Protein AF-A0A1M6SIR7-F1 (afdb_monomer_lite)

Sequence (307 aa):
MSAFSSLLLDEYRESFALVQIERDEIDPNTLDGFILYHDEEWVMLLKEEDFRLNGVVFIRKRDITSLKSGKTQAFHKQLMEQEGELHSYNPLDKIPSVGIPEFLSCLPKHKVVIFEEETENEDEDMFYIGLIEKIEDMKVHLKFFSTEAVIDEETTIVELEHITSISYDTSYTLAYEQHFQRSQRKASFPQLSQKSLAVLSWLMLSAAMASLIFRWQLGSSLTFAMVYSGFFASMMLRRKLPTPTRTHYAELAAALLVPALVVGFALCAENNRSGLWLAIPAAITFLSYLIYSDTKQLWPRKPVKAD

Radius of gyration: 30.93 Å; chains: 1; bounding box: 53×58×84 Å

Organism: NCBI:txid1123071

pLDDT: mean 79.99, std 18.92, range [36.62, 98.5]

Secondary structure (DSSP, 8-state):
--SS-HHHHHHHHHTT-EEEEEETTTEEEEEEEEEEEE-SSEEEEEEEETTEEEEEEEEEGGG--EEE--HHHHHHHHHHHHTTGGGG--TTS------HHHHHHHS-TT-EEEEEE--SSGGG-EEEEEEEEEEETTEEEEEEB-TT-PBPSS-EEEETTT-SEEEES-HHHHHHHHHHHHHHHHHHS----HHHHHHHHHHHHHHHHHHHHHHHHTT--SSTTHHHHHHHHHHHTTSS--S--HHHHHHHHHHHHHHHHHHHHHHHHHSSS-THHHHHHHHHHHHHHHHHHHHTTSSPP-PPPP-

Structure (mmCIF, N/CA/C/O backbone):
data_AF-A0A1M6SIR7-F1
#
_entry.id   AF-A0A1M6SIR7-F1
#
loop_
_atom_site.group_PDB
_atom_site.id
_atom_site.type_symbol
_atom_site.label_atom_id
_atom_site.label_alt_id
_atom_site.label_comp_id
_atom_site.label_asym_id
_atom_site.label_entity_id
_atom_site.label_seq_id
_atom_site.pdbx_PDB_ins_code
_atom_site.Cartn_x
_atom_site.Cartn_y
_atom_site.Cartn_z
_atom_site.occupancy
_atom_site.B_iso_or_equiv
_atom_site.auth_seq_id
_atom_site.auth_comp_id
_atom_site.auth_asym_id
_atom_site.auth_atom_id
_atom_site.pdbx_PDB_model_num
ATOM 1 N N . MET A 1 1 ? 2.504 -13.908 18.779 1.00 47.78 1 MET A N 1
ATOM 2 C CA . MET A 1 1 ? 1.025 -13.936 18.694 1.00 47.78 1 MET A CA 1
ATOM 3 C C . MET A 1 1 ? 0.602 -12.540 18.287 1.00 47.78 1 MET A C 1
ATOM 5 O O . MET A 1 1 ? 1.028 -11.613 18.957 1.00 47.78 1 MET A O 1
ATOM 9 N N . SER A 1 2 ? -0.133 -12.391 17.183 1.00 57.09 2 SER A N 1
ATOM 10 C CA . SER A 1 2 ? -0.676 -11.090 16.760 1.00 57.09 2 SER A CA 1
ATOM 11 C C . SER A 1 2 ? -1.541 -10.498 17.881 1.00 57.09 2 SER A C 1
ATOM 13 O O . SER A 1 2 ? -2.255 -11.240 18.560 1.00 57.09 2 SER A O 1
ATOM 15 N N . ALA A 1 3 ? -1.443 -9.186 18.101 1.00 64.88 3 ALA A N 1
ATOM 16 C CA . ALA A 1 3 ? -2.090 -8.494 19.215 1.00 64.88 3 ALA A CA 1
ATOM 17 C C . ALA A 1 3 ? -3.632 -8.408 19.103 1.00 64.88 3 ALA A C 1
ATOM 19 O O . ALA A 1 3 ? -4.291 -7.984 20.051 1.00 64.88 3 ALA A O 1
ATOM 20 N N . PHE A 1 4 ? -4.231 -8.856 17.993 1.00 82.31 4 PHE A N 1
ATOM 21 C CA . PHE A 1 4 ? -5.676 -8.782 17.732 1.00 82.31 4 PHE A CA 1
ATOM 22 C C . PHE A 1 4 ? -6.211 -10.101 17.164 1.00 82.31 4 PHE A C 1
ATOM 24 O O . PHE A 1 4 ? -5.515 -10.839 16.466 1.00 82.31 4 PHE A O 1
ATOM 31 N N . SER A 1 5 ? -7.471 -10.414 17.479 1.00 87.31 5 SER A N 1
ATOM 32 C CA . SER A 1 5 ? -8.145 -11.621 16.995 1.00 87.31 5 SER A CA 1
ATOM 33 C C . SER A 1 5 ? -8.615 -11.453 15.548 1.00 87.31 5 SER A C 1
ATOM 35 O O . SER A 1 5 ? -8.973 -10.354 15.125 1.00 87.31 5 SER A O 1
ATOM 37 N N . SER A 1 6 ? -8.683 -12.557 14.796 1.00 88.81 6 SER A N 1
ATOM 38 C CA . SER A 1 6 ? -9.288 -12.573 13.453 1.00 88.81 6 SER A CA 1
ATOM 39 C C . SER A 1 6 ? -10.720 -12.027 13.455 1.00 88.81 6 SER A C 1
ATOM 41 O O . SER A 1 6 ? -11.090 -11.293 12.550 1.00 88.81 6 SER A O 1
ATOM 43 N N . LEU A 1 7 ? -11.479 -12.298 14.524 1.00 91.50 7 LEU A N 1
ATOM 44 C CA . LEU A 1 7 ? -12.845 -11.802 14.711 1.00 91.50 7 LEU A CA 1
ATOM 45 C C . LEU A 1 7 ? -12.935 -10.269 14.706 1.00 91.50 7 LEU A C 1
ATOM 47 O O . LEU A 1 7 ? -13.887 -9.728 14.156 1.00 91.50 7 LEU A O 1
ATOM 51 N N . LEU A 1 8 ? -11.960 -9.569 15.298 1.00 94.88 8 LEU A N 1
ATOM 52 C CA . LEU A 1 8 ? -11.951 -8.103 15.310 1.00 94.88 8 LEU A CA 1
ATOM 53 C C . LEU A 1 8 ? -11.674 -7.530 13.911 1.00 94.88 8 LEU A C 1
ATOM 55 O O . LEU A 1 8 ? -12.288 -6.546 13.507 1.00 94.88 8 LEU A O 1
ATOM 59 N N . LEU A 1 9 ? -10.758 -8.155 13.164 1.00 94.69 9 LEU A N 1
ATOM 60 C CA . LEU A 1 9 ? -10.454 -7.766 11.783 1.00 94.69 9 LEU A CA 1
ATOM 61 C C . LEU A 1 9 ? -11.659 -8.003 10.863 1.00 94.69 9 LEU A C 1
ATOM 63 O O . LEU A 1 9 ? -11.963 -7.150 10.030 1.00 94.69 9 LEU A O 1
ATOM 67 N N . ASP A 1 10 ? -12.363 -9.124 11.045 1.00 93.62 10 ASP A N 1
ATOM 68 C CA . ASP A 1 10 ? -13.611 -9.419 10.337 1.00 93.62 10 ASP A CA 1
ATOM 69 C C . ASP A 1 10 ? -14.699 -8.387 10.661 1.00 93.62 10 ASP A C 1
ATOM 71 O O . ASP A 1 10 ? -15.316 -7.857 9.742 1.00 93.62 10 ASP A O 1
ATOM 75 N N . GLU A 1 11 ? -14.881 -8.017 11.934 1.00 94.88 11 GLU A N 1
ATOM 76 C CA . GLU A 1 11 ? -15.849 -6.987 12.338 1.00 94.88 11 GLU A CA 1
ATOM 77 C C . GLU A 1 11 ? -15.576 -5.638 11.651 1.00 94.88 11 GLU A C 1
ATOM 79 O O . GLU A 1 11 ? -16.484 -5.027 11.073 1.00 94.88 11 GLU A O 1
ATOM 84 N N . TYR A 1 12 ? -14.326 -5.167 11.667 1.00 95.44 12 TYR A N 1
ATOM 85 C CA . TYR A 1 12 ? -13.950 -3.914 11.008 1.00 95.44 12 TYR A CA 1
ATOM 86 C C . TYR A 1 12 ? -14.082 -3.984 9.485 1.00 95.44 12 TYR A C 1
ATOM 88 O O . TYR A 1 12 ? -14.518 -3.013 8.866 1.00 95.44 12 TYR A O 1
ATOM 96 N N . ARG A 1 13 ? -13.766 -5.129 8.877 1.00 93.50 13 ARG A N 1
ATOM 97 C CA . ARG A 1 13 ? -13.949 -5.357 7.441 1.00 93.50 13 ARG A CA 1
ATOM 98 C C . ARG A 1 13 ? -15.427 -5.340 7.049 1.00 93.50 13 ARG A C 1
ATOM 100 O O . ARG A 1 13 ? -15.806 -4.619 6.131 1.00 93.50 13 ARG A O 1
ATOM 107 N N . GLU A 1 14 ? -16.269 -6.105 7.741 1.00 92.31 14 GLU A N 1
ATOM 108 C CA . GLU A 1 14 ? -17.703 -6.236 7.441 1.00 92.31 14 GLU A CA 1
ATOM 109 C C . GLU A 1 14 ? -18.467 -4.925 7.657 1.00 92.31 14 GLU A C 1
ATOM 111 O O . GLU A 1 14 ? -19.346 -4.574 6.869 1.00 92.31 14 GLU A O 1
ATOM 116 N N . SER A 1 15 ? -18.107 -4.166 8.696 1.00 93.50 15 SER A N 1
ATOM 117 C CA . SER A 1 15 ? -18.665 -2.830 8.956 1.00 93.50 15 SER A CA 1
ATOM 118 C C . SER A 1 15 ? -18.045 -1.725 8.089 1.00 93.50 15 SER A C 1
ATOM 120 O O . SER A 1 15 ? -18.482 -0.566 8.143 1.00 93.50 15 SER A O 1
ATOM 122 N N . PHE A 1 16 ? -17.031 -2.074 7.287 1.00 94.50 16 PHE A N 1
ATOM 123 C CA . PHE A 1 16 ? -16.198 -1.154 6.522 1.00 94.50 16 PHE A CA 1
ATOM 124 C C . PHE A 1 16 ? -15.742 0.035 7.382 1.00 94.50 16 PHE A C 1
ATOM 126 O O . PHE A 1 16 ? -15.924 1.202 7.026 1.00 94.50 16 PHE A O 1
ATOM 133 N N . ALA A 1 17 ? -15.271 -0.254 8.593 1.00 96.50 17 ALA A N 1
ATOM 134 C CA . ALA A 1 17 ? -14.799 0.746 9.535 1.00 96.50 17 ALA A CA 1
ATOM 135 C C . ALA A 1 17 ? -13.434 1.285 9.093 1.00 96.50 17 ALA A C 1
ATOM 137 O O . ALA A 1 17 ? -12.568 0.523 8.665 1.00 96.50 17 ALA A O 1
ATOM 138 N N . LEU A 1 18 ? -13.239 2.599 9.233 1.00 98.00 18 LEU A N 1
ATOM 139 C CA . LEU A 1 18 ? -11.902 3.176 9.146 1.00 98.00 18 LEU A CA 1
ATOM 140 C C . LEU A 1 18 ? -11.138 2.765 10.409 1.00 98.00 18 LEU A C 1
ATOM 142 O O . LEU A 1 18 ? -11.642 2.935 11.527 1.00 98.00 18 LEU A O 1
ATOM 146 N N . VAL A 1 19 ? -9.954 2.198 10.231 1.00 98.31 19 VAL A N 1
ATOM 147 C CA . VAL A 1 19 ? -9.072 1.772 11.315 1.00 98.31 19 VAL A CA 1
ATOM 148 C C . VAL A 1 19 ? -7.782 2.571 11.271 1.00 98.31 19 VAL A C 1
ATOM 150 O O . VAL A 1 19 ? -7.304 2.903 10.192 1.00 98.31 19 VAL A O 1
ATOM 153 N N . GLN A 1 20 ? -7.225 2.829 12.448 1.00 98.38 20 GLN A N 1
ATOM 154 C CA . GLN A 1 20 ? -5.872 3.330 12.625 1.00 98.38 20 GLN A CA 1
ATOM 155 C C . GLN A 1 20 ? -4.979 2.181 13.088 1.00 98.38 20 GLN A C 1
ATOM 157 O O . GLN A 1 20 ? -5.330 1.469 14.037 1.00 98.38 20 GLN A O 1
ATOM 162 N N . ILE A 1 21 ? -3.844 2.023 12.420 1.00 97.81 21 ILE A N 1
ATOM 163 C CA . ILE A 1 21 ? -2.807 1.028 12.674 1.00 97.81 21 ILE A CA 1
ATOM 164 C C . ILE A 1 21 ? -1.546 1.750 13.143 1.00 97.81 21 ILE A C 1
ATOM 166 O O . ILE A 1 21 ? -1.132 2.732 12.531 1.00 97.81 21 ILE A O 1
ATOM 170 N N . GLU A 1 22 ? -0.943 1.256 14.220 1.00 97.56 22 GLU A N 1
ATOM 171 C CA . GLU A 1 22 ? 0.351 1.726 14.736 1.00 97.56 22 GLU A CA 1
ATOM 172 C C . GLU A 1 22 ? 1.354 0.565 14.651 1.00 97.56 22 GLU A C 1
ATOM 174 O O . GLU A 1 22 ? 0.976 -0.604 14.814 1.00 97.56 22 GLU A O 1
ATOM 179 N N . ARG A 1 23 ? 2.612 0.889 14.337 1.00 96.19 23 ARG A N 1
ATOM 180 C CA . ARG A 1 23 ? 3.727 -0.054 14.156 1.00 96.19 23 ARG A CA 1
ATOM 181 C C . ARG A 1 23 ? 4.966 0.481 14.876 1.00 96.19 23 ARG A C 1
ATOM 183 O O . ARG A 1 23 ? 6.017 0.635 14.270 1.00 96.19 23 ARG A O 1
ATOM 190 N N . ASP A 1 24 ? 4.813 0.790 16.164 1.00 93.69 24 ASP A N 1
ATOM 191 C CA . ASP A 1 24 ? 5.728 1.665 16.924 1.00 93.69 24 ASP A CA 1
ATOM 192 C C . ASP A 1 24 ? 7.208 1.242 16.919 1.00 93.69 24 ASP A C 1
ATOM 194 O O . ASP A 1 24 ? 8.074 2.061 17.217 1.00 93.69 24 ASP A O 1
ATOM 198 N N . GLU A 1 25 ? 7.501 -0.029 16.630 1.00 92.06 25 GLU A N 1
ATOM 199 C CA . GLU A 1 25 ? 8.868 -0.554 16.546 1.00 92.06 25 GLU A CA 1
ATOM 200 C C . GLU A 1 25 ? 9.561 -0.204 15.219 1.00 92.06 25 GLU A C 1
ATOM 202 O O . GLU A 1 25 ? 10.774 -0.050 15.215 1.00 92.06 25 GLU A O 1
ATOM 207 N N . ILE A 1 26 ? 8.824 -0.058 14.112 1.00 94.75 26 ILE A N 1
ATOM 208 C CA . ILE A 1 26 ? 9.399 0.103 12.761 1.00 94.75 26 ILE A CA 1
ATOM 209 C C . ILE A 1 26 ? 8.926 1.358 12.018 1.00 94.75 26 ILE A C 1
ATOM 211 O O . ILE A 1 26 ? 9.569 1.784 11.071 1.00 94.75 26 ILE A O 1
ATOM 215 N N . ASP A 1 27 ? 7.799 1.954 12.416 1.00 92.81 27 ASP A N 1
ATOM 216 C CA . ASP A 1 27 ? 7.279 3.182 11.813 1.00 92.81 27 ASP A CA 1
ATOM 217 C C . ASP A 1 27 ? 6.581 4.023 12.894 1.00 92.81 27 ASP A C 1
ATOM 219 O O . ASP A 1 27 ? 5.566 3.592 13.457 1.00 92.81 27 ASP A O 1
ATOM 223 N N . PRO A 1 28 ? 7.093 5.229 13.204 1.00 91.00 28 PRO A N 1
ATOM 224 C CA . PRO A 1 28 ? 6.488 6.101 14.206 1.00 91.00 28 PRO A CA 1
ATOM 225 C C . PRO A 1 28 ? 5.163 6.719 13.737 1.00 91.00 28 PRO A C 1
ATOM 227 O O . PRO A 1 28 ? 4.458 7.343 14.537 1.00 91.00 28 PRO A O 1
ATOM 230 N N . ASN A 1 29 ? 4.828 6.611 12.449 1.00 94.25 29 ASN A N 1
ATOM 231 C CA . ASN A 1 29 ? 3.602 7.157 11.896 1.00 94.25 29 ASN A CA 1
ATOM 232 C C . ASN A 1 29 ? 2.456 6.152 11.991 1.00 94.25 29 ASN A C 1
ATOM 234 O O . ASN A 1 29 ? 2.615 4.937 11.894 1.00 94.25 29 ASN A O 1
ATOM 238 N N . THR A 1 30 ? 1.248 6.686 12.142 1.00 96.06 30 THR A N 1
ATOM 239 C CA . THR A 1 30 ? 0.038 5.873 12.098 1.00 96.06 30 THR A CA 1
ATOM 240 C C . THR A 1 30 ? -0.456 5.731 10.669 1.00 96.06 30 THR A C 1
ATOM 242 O O . THR A 1 30 ? -0.469 6.701 9.911 1.00 96.06 30 THR A O 1
ATOM 245 N N . LEU A 1 31 ? -0.952 4.547 10.331 1.00 97.19 31 LEU A N 1
ATOM 246 C CA . LEU A 1 31 ? -1.589 4.265 9.056 1.00 97.19 31 LEU A CA 1
ATOM 247 C C . LEU A 1 31 ? -3.102 4.175 9.245 1.00 97.19 31 LEU A C 1
ATOM 249 O O . LEU A 1 31 ? -3.586 3.313 9.977 1.00 97.19 31 LEU A O 1
ATOM 253 N N . ASP A 1 32 ? -3.853 5.029 8.562 1.00 98.19 32 ASP A N 1
ATOM 254 C CA . ASP A 1 32 ? -5.311 4.958 8.532 1.00 98.19 32 ASP A CA 1
ATOM 255 C C . ASP A 1 32 ? -5.790 4.268 7.238 1.00 98.19 32 ASP A C 1
ATOM 257 O O . ASP A 1 32 ? -5.219 4.432 6.154 1.00 98.19 32 ASP A O 1
ATOM 261 N N . GLY A 1 33 ? -6.829 3.438 7.335 1.00 97.81 33 GLY A N 1
ATOM 262 C CA . GLY A 1 33 ? -7.369 2.739 6.169 1.00 97.81 33 GLY A CA 1
ATOM 263 C C . GLY A 1 33 ? -8.560 1.835 6.462 1.00 97.81 33 GLY A C 1
ATOM 264 O O . GLY A 1 33 ? -8.958 1.640 7.609 1.00 97.81 33 GLY A O 1
ATOM 265 N N . PHE A 1 34 ? -9.155 1.279 5.410 1.00 96.69 34 PHE A N 1
ATOM 266 C CA . PHE A 1 34 ? -10.262 0.325 5.515 1.00 96.69 34 PHE A CA 1
ATOM 267 C C . PHE A 1 34 ? -9.754 -1.092 5.290 1.00 96.69 34 PHE A C 1
ATOM 269 O O . PHE A 1 34 ? -9.101 -1.352 4.281 1.00 96.69 34 PHE A O 1
ATOM 276 N N . ILE A 1 35 ? -10.081 -2.024 6.186 1.00 95.69 35 ILE A N 1
ATOM 277 C CA . ILE A 1 35 ? -9.675 -3.424 6.020 1.00 95.69 35 ILE A CA 1
ATOM 278 C C . ILE A 1 35 ? -10.429 -4.035 4.845 1.00 95.69 35 ILE A C 1
ATOM 280 O O . ILE A 1 35 ? -11.657 -4.074 4.818 1.00 95.69 35 ILE A O 1
ATOM 284 N N . LEU A 1 36 ? -9.666 -4.551 3.890 1.00 93.50 36 LEU A N 1
ATOM 285 C CA . LEU A 1 36 ? -10.170 -5.162 2.671 1.00 93.50 36 LEU A CA 1
ATOM 286 C C . LEU A 1 36 ? -10.067 -6.691 2.703 1.00 93.50 36 LEU A C 1
ATOM 288 O O . LEU A 1 36 ? -10.957 -7.407 2.233 1.00 93.50 36 LEU A O 1
ATOM 292 N N . TYR A 1 37 ? -8.976 -7.191 3.276 1.00 92.88 37 TYR A N 1
ATOM 293 C CA . TYR A 1 37 ? -8.652 -8.607 3.410 1.00 92.88 37 TYR A CA 1
ATOM 294 C C . TYR A 1 37 ? -7.699 -8.799 4.594 1.00 92.88 37 TYR A C 1
ATOM 296 O O . TYR A 1 37 ? -6.966 -7.882 4.957 1.00 92.88 37 TYR A O 1
ATOM 304 N N . HIS A 1 38 ? -7.697 -9.988 5.188 1.00 93.69 38 HIS A N 1
ATOM 305 C CA . HIS A 1 38 ? -6.654 -10.415 6.116 1.00 93.69 38 HIS A CA 1
ATOM 306 C C . HIS A 1 38 ? -6.515 -11.936 6.089 1.00 93.69 38 HIS A C 1
ATOM 308 O O . HIS A 1 38 ? -7.468 -12.645 5.758 1.00 93.69 38 HIS A O 1
ATOM 314 N N . ASP A 1 39 ? -5.331 -12.416 6.452 1.00 92.62 39 ASP A N 1
ATOM 315 C CA . ASP A 1 39 ? -5.057 -13.822 6.736 1.00 92.62 39 ASP A CA 1
ATOM 316 C C . ASP A 1 39 ? -4.230 -13.975 8.021 1.00 92.62 39 ASP A C 1
ATOM 318 O O . ASP A 1 39 ? -4.288 -13.138 8.928 1.00 92.62 39 ASP A O 1
ATOM 322 N N . GLU A 1 40 ? -3.512 -15.088 8.164 1.00 91.62 40 GLU A N 1
ATOM 323 C CA . GLU A 1 40 ? -2.680 -15.352 9.333 1.00 91.62 40 GLU A CA 1
ATOM 324 C C . GLU A 1 40 ? -1.519 -14.354 9.459 1.00 91.62 40 GLU A C 1
ATOM 326 O O . GLU A 1 40 ? -1.224 -13.929 10.581 1.00 91.62 40 GLU A O 1
ATOM 331 N N . GLU A 1 41 ? -0.944 -13.911 8.338 1.00 93.06 41 GLU A N 1
ATOM 332 C CA . GLU A 1 41 ? 0.291 -13.126 8.272 1.00 93.06 41 GLU A CA 1
ATOM 333 C C . GLU A 1 41 ? 0.074 -11.658 7.896 1.00 93.06 41 GLU A C 1
ATOM 335 O O . GLU A 1 41 ? 0.806 -10.804 8.394 1.00 93.06 41 GLU A O 1
ATOM 340 N N . TRP A 1 42 ? -0.923 -11.341 7.070 1.00 95.69 42 TRP A N 1
ATOM 341 C CA . TRP A 1 42 ? -1.083 -10.023 6.451 1.00 95.69 42 TRP A CA 1
ATOM 342 C C . TRP A 1 42 ? -2.472 -9.422 6.671 1.00 95.69 42 TRP A C 1
ATOM 344 O O . TRP A 1 42 ? -3.478 -10.127 6.766 1.00 95.69 42 TRP A O 1
ATOM 354 N N . VAL A 1 43 ? -2.533 -8.090 6.707 1.00 95.81 43 VAL A N 1
ATOM 355 C CA . VAL A 1 43 ? -3.765 -7.300 6.562 1.00 95.81 43 VAL A CA 1
ATOM 356 C C . VAL A 1 43 ? -3.618 -6.420 5.333 1.00 95.81 43 VAL A C 1
ATOM 358 O O . VAL A 1 43 ? -2.612 -5.737 5.179 1.00 95.81 43 VAL A O 1
ATOM 361 N N . MET A 1 44 ? -4.626 -6.420 4.469 1.00 95.88 44 MET A N 1
ATOM 362 C CA . MET A 1 44 ? -4.720 -5.522 3.326 1.00 95.88 44 MET A CA 1
ATOM 363 C C . MET A 1 44 ? -5.663 -4.369 3.653 1.00 95.88 44 MET A C 1
ATOM 365 O O . MET A 1 44 ? -6.817 -4.595 4.031 1.00 95.88 44 MET A O 1
ATOM 369 N N . LEU A 1 45 ? -5.192 -3.145 3.449 1.00 96.31 45 LEU A N 1
ATOM 370 C CA . LEU A 1 45 ? -5.941 -1.919 3.662 1.00 96.31 45 LEU A CA 1
ATOM 371 C C . LEU A 1 45 ? -6.136 -1.169 2.352 1.00 96.31 45 LEU A C 1
ATOM 373 O O . LEU A 1 45 ? -5.221 -1.062 1.538 1.00 96.31 45 LEU A O 1
ATOM 377 N N . LEU A 1 46 ? -7.306 -0.562 2.205 1.00 96.38 46 LEU A N 1
ATOM 378 C CA . LEU A 1 46 ? -7.476 0.596 1.346 1.00 96.38 46 LEU A CA 1
ATOM 379 C C . LEU A 1 46 ? -6.964 1.803 2.126 1.00 96.38 46 LEU A C 1
ATOM 381 O O . LEU A 1 46 ? -7.599 2.199 3.107 1.00 96.38 46 LEU A O 1
ATOM 385 N N . LYS A 1 47 ? -5.804 2.332 1.737 1.00 97.12 47 LYS A N 1
ATOM 386 C CA . LYS A 1 47 ? -5.128 3.390 2.489 1.00 97.12 47 LYS A CA 1
ATOM 387 C C . LYS A 1 47 ? -5.924 4.688 2.400 1.00 97.12 47 LYS A C 1
ATOM 389 O O . LYS A 1 47 ? -6.347 5.090 1.313 1.00 97.12 47 LYS A O 1
ATOM 394 N N . GLU A 1 48 ? -6.094 5.337 3.540 1.00 96.44 48 GLU A N 1
ATOM 395 C CA . GLU A 1 48 ? -6.607 6.696 3.645 1.00 96.44 48 GLU A CA 1
ATOM 396 C C . GLU A 1 48 ? -5.439 7.660 3.873 1.00 96.44 48 GLU A C 1
ATOM 398 O O . GLU A 1 48 ? -4.513 7.369 4.628 1.00 96.44 48 GLU A O 1
ATOM 403 N N . GLU A 1 49 ? -5.457 8.785 3.167 1.00 95.44 49 GLU A N 1
ATOM 404 C CA . GLU A 1 49 ? -4.516 9.884 3.356 1.00 95.44 49 GLU A CA 1
ATOM 405 C C . GLU A 1 49 ? -5.215 11.203 3.014 1.00 95.44 49 GLU A C 1
ATOM 407 O O . GLU A 1 49 ? -5.770 11.358 1.922 1.00 95.44 49 GLU A O 1
ATOM 412 N N . ASP A 1 50 ? -5.204 12.155 3.947 1.00 94.94 50 ASP A N 1
ATOM 413 C CA . ASP A 1 50 ? -5.835 13.474 3.806 1.00 94.94 50 ASP A CA 1
ATOM 414 C C . ASP A 1 50 ? -7.309 13.426 3.341 1.00 94.94 50 ASP A C 1
ATOM 416 O O . ASP A 1 50 ? -7.752 14.206 2.489 1.00 94.94 50 ASP A O 1
ATOM 420 N N . PHE A 1 51 ? -8.094 12.511 3.915 1.00 95.38 51 PHE A N 1
ATOM 421 C CA . PHE A 1 51 ? -9.497 12.227 3.591 1.00 95.38 51 PHE A CA 1
ATOM 422 C C . PHE A 1 51 ? -9.722 11.730 2.158 1.00 95.38 51 PHE A C 1
ATOM 424 O O . PHE A 1 51 ? -10.827 11.850 1.620 1.00 95.38 51 PHE A O 1
ATOM 431 N N . ARG A 1 52 ? -8.688 11.176 1.519 1.00 94.69 52 ARG A N 1
ATOM 432 C CA . ARG A 1 52 ? -8.751 10.573 0.182 1.00 94.69 52 ARG A CA 1
ATOM 433 C C . ARG A 1 52 ? -8.257 9.135 0.229 1.00 94.69 52 ARG A C 1
ATOM 435 O O . ARG A 1 52 ? -7.420 8.767 1.046 1.00 94.69 52 ARG A O 1
ATOM 442 N N . LEU A 1 53 ? -8.769 8.316 -0.683 1.00 95.50 53 LEU A N 1
ATOM 443 C CA . LEU A 1 53 ? -8.264 6.959 -0.876 1.00 95.50 53 LEU A CA 1
ATOM 444 C C . LEU A 1 53 ? -6.968 7.015 -1.694 1.00 95.50 53 LEU A C 1
ATOM 446 O O . LEU A 1 53 ? -6.955 7.569 -2.795 1.00 95.50 53 LEU A O 1
ATOM 450 N N . ASN A 1 54 ? -5.885 6.432 -1.180 1.00 95.88 54 ASN A N 1
ATOM 451 C CA . ASN A 1 54 ? -4.560 6.487 -1.802 1.00 95.88 54 ASN A CA 1
ATOM 452 C C . ASN A 1 54 ? -3.946 5.091 -1.984 1.00 95.88 54 ASN A C 1
ATOM 454 O O . ASN A 1 54 ? -2.880 4.772 -1.458 1.00 95.88 54 ASN A O 1
ATOM 458 N N . GLY A 1 55 ? -4.620 4.265 -2.781 1.00 95.50 55 GLY A N 1
ATOM 459 C CA . GLY A 1 55 ? -4.138 2.936 -3.141 1.00 95.50 55 GLY A CA 1
ATOM 460 C C . GLY A 1 55 ? -4.347 1.888 -2.056 1.00 95.50 55 GLY A C 1
ATOM 461 O O . GLY A 1 55 ? -5.132 2.058 -1.121 1.00 95.50 55 GLY A O 1
ATOM 462 N N . VAL A 1 56 ? -3.661 0.764 -2.228 1.00 96.06 56 VAL A N 1
ATOM 463 C CA . VAL A 1 56 ? -3.769 -0.411 -1.369 1.00 96.06 56 VAL A CA 1
ATOM 464 C C . VAL A 1 56 ? -2.414 -0.706 -0.751 1.00 96.06 56 VAL A C 1
ATOM 466 O O . VAL A 1 56 ? -1.386 -0.628 -1.425 1.00 96.06 56 VAL A O 1
ATOM 469 N N . VAL A 1 57 ? -2.435 -1.086 0.521 1.00 97.38 57 VAL A N 1
ATOM 470 C CA . VAL A 1 57 ? -1.247 -1.489 1.266 1.00 97.38 57 VAL A CA 1
ATOM 471 C C . VAL A 1 57 ? -1.502 -2.798 2.001 1.00 97.38 57 VAL A C 1
ATOM 473 O O . VAL A 1 57 ? -2.534 -2.973 2.645 1.00 97.38 57 VAL A O 1
ATOM 476 N N . PHE A 1 58 ? -0.568 -3.734 1.892 1.00 97.56 58 PHE A N 1
ATOM 477 C CA . PHE A 1 58 ? -0.476 -4.895 2.760 1.00 97.56 58 PHE A CA 1
ATOM 478 C C . PHE A 1 58 ? 0.504 -4.594 3.882 1.00 97.56 58 PHE A C 1
ATOM 480 O O . PHE A 1 58 ? 1.618 -4.151 3.619 1.00 97.56 58 PHE A O 1
ATOM 487 N N . ILE A 1 59 ? 0.096 -4.882 5.111 1.00 97.56 59 ILE A N 1
ATOM 488 C CA . ILE A 1 59 ? 0.912 -4.735 6.311 1.00 97.56 59 ILE A CA 1
ATOM 489 C C . ILE A 1 59 ? 1.038 -6.091 6.983 1.00 97.56 59 ILE A C 1
ATOM 491 O O . ILE A 1 59 ? 0.042 -6.806 7.164 1.00 97.56 59 ILE A O 1
ATOM 495 N N . ARG A 1 60 ? 2.260 -6.450 7.368 1.00 96.25 60 ARG A N 1
ATOM 496 C CA . ARG A 1 60 ? 2.502 -7.690 8.090 1.00 96.25 60 ARG A CA 1
ATOM 497 C C . ARG A 1 60 ? 1.970 -7.579 9.520 1.00 96.25 60 ARG A C 1
ATOM 499 O O . ARG A 1 60 ? 2.341 -6.704 10.292 1.00 96.25 60 ARG A O 1
ATOM 506 N N . LYS A 1 61 ? 1.122 -8.527 9.917 1.00 96.12 61 LYS A N 1
ATOM 507 C CA . LYS A 1 61 ? 0.408 -8.529 11.206 1.00 96.12 61 LYS A CA 1
ATOM 508 C C . LYS A 1 61 ? 1.306 -8.582 12.425 1.00 96.12 61 LYS A C 1
ATOM 510 O O . LYS A 1 61 ? 0.891 -8.126 13.488 1.00 96.12 61 LYS A O 1
ATOM 515 N N . ARG A 1 62 ? 2.470 -9.221 12.304 1.00 95.06 62 ARG A N 1
ATOM 516 C CA . ARG A 1 62 ? 3.410 -9.347 13.423 1.00 95.06 62 ARG A CA 1
ATOM 517 C C . ARG A 1 62 ? 4.054 -8.003 13.781 1.00 95.06 62 ARG A C 1
ATOM 519 O O . ARG A 1 62 ? 4.451 -7.860 14.926 1.00 95.06 62 ARG A O 1
ATOM 526 N N . ASP A 1 63 ? 4.070 -7.063 12.835 1.00 96.06 63 ASP A N 1
ATOM 527 C CA . ASP A 1 63 ? 4.695 -5.746 12.975 1.00 96.06 63 ASP A CA 1
ATOM 528 C C . ASP A 1 63 ? 3.671 -4.672 13.420 1.00 96.06 63 ASP A C 1
ATOM 530 O O . ASP A 1 63 ? 4.014 -3.510 13.607 1.00 96.06 63 ASP A O 1
ATOM 534 N N . ILE A 1 64 ? 2.393 -5.039 13.599 1.00 96.50 64 ILE A N 1
ATOM 535 C CA . ILE A 1 64 ? 1.351 -4.130 14.094 1.00 96.50 64 ILE A CA 1
ATOM 536 C C . ILE A 1 64 ? 1.323 -4.167 15.628 1.00 96.50 64 ILE A C 1
ATOM 538 O O . ILE A 1 64 ? 1.033 -5.209 16.225 1.00 96.50 64 ILE A O 1
ATOM 542 N N . THR A 1 65 ? 1.537 -3.015 16.264 1.00 96.50 65 THR A N 1
ATOM 543 C CA . THR A 1 65 ? 1.499 -2.855 17.726 1.00 96.50 65 THR A CA 1
ATOM 544 C C . THR A 1 65 ? 0.098 -2.509 18.231 1.00 96.50 65 THR A C 1
ATOM 546 O O . THR A 1 65 ? -0.300 -2.939 19.316 1.00 96.50 65 THR A O 1
ATOM 549 N N . SER A 1 66 ? -0.692 -1.789 17.428 1.00 96.31 66 SER A N 1
ATOM 550 C CA . SER A 1 66 ? -2.009 -1.272 17.815 1.00 96.31 66 SER A CA 1
ATOM 551 C C . SER A 1 66 ? -2.960 -1.201 16.623 1.00 96.31 66 SER A C 1
ATOM 553 O O . SER A 1 66 ? -2.565 -0.881 15.504 1.00 96.31 66 SER A O 1
ATOM 555 N N . LEU A 1 67 ? -4.238 -1.492 16.873 1.00 97.06 67 LEU A N 1
ATOM 556 C CA . LEU A 1 67 ? -5.320 -1.402 15.895 1.00 97.06 67 LEU A CA 1
ATOM 557 C C . LEU A 1 67 ? -6.569 -0.848 16.585 1.00 97.06 67 LEU A C 1
ATOM 559 O O . LEU A 1 67 ? -7.099 -1.471 17.510 1.00 97.06 67 LEU A O 1
ATOM 563 N N . LYS A 1 68 ? -7.078 0.297 16.124 1.00 96.06 68 LYS A N 1
ATOM 564 C CA . LYS A 1 68 ? -8.240 0.954 16.744 1.00 96.06 68 LYS A CA 1
ATOM 565 C C . LYS A 1 68 ? -9.178 1.591 15.724 1.00 96.06 68 LYS A C 1
ATOM 567 O O . LYS A 1 68 ? -8.746 2.167 14.735 1.00 96.06 68 LYS A O 1
ATOM 572 N N . SER A 1 69 ? -10.476 1.552 16.016 1.00 97.69 69 SER A N 1
ATOM 573 C CA . SER A 1 69 ? -11.493 2.352 15.330 1.00 97.69 69 SER A CA 1
ATOM 574 C C . SER A 1 69 ? -12.290 3.133 16.373 1.00 97.69 69 SER A C 1
ATOM 576 O O . SER A 1 69 ? -13.029 2.560 17.174 1.00 97.69 69 SER A O 1
ATOM 578 N N . GLY A 1 70 ? -12.058 4.446 16.440 1.00 97.31 70 GLY A N 1
ATOM 579 C CA . GLY A 1 70 ? -12.636 5.327 17.453 1.00 97.31 70 GLY A CA 1
ATOM 580 C C . GLY A 1 70 ? -13.599 6.369 16.887 1.00 97.31 70 GLY A C 1
ATOM 581 O O . GLY A 1 70 ? -13.970 6.362 15.716 1.00 97.31 70 GLY A O 1
ATOM 582 N N . LYS A 1 71 ? -13.982 7.333 17.735 1.00 98.31 71 LYS A N 1
ATOM 583 C CA . LYS A 1 71 ? -14.840 8.462 17.329 1.00 98.31 71 LYS A CA 1
ATOM 584 C C . LYS A 1 71 ? -14.201 9.316 16.232 1.00 98.31 71 LYS A C 1
ATOM 586 O O . LYS A 1 71 ? -14.918 9.807 15.368 1.00 98.31 71 LYS A O 1
ATOM 591 N N . THR A 1 72 ? -12.879 9.481 16.272 1.00 97.50 72 THR A N 1
ATOM 592 C CA . THR A 1 72 ? -12.123 10.209 15.247 1.00 97.50 72 THR A CA 1
ATOM 593 C C . THR A 1 72 ? -12.234 9.506 13.897 1.00 97.50 72 THR A C 1
ATOM 595 O O . THR A 1 72 ? -12.679 10.123 12.937 1.00 97.50 72 THR A O 1
ATOM 598 N N . GLN A 1 73 ? -11.954 8.200 13.844 1.00 98.25 73 GLN A N 1
ATOM 599 C CA . GLN A 1 73 ? -12.056 7.402 12.619 1.00 98.25 73 GLN A CA 1
ATOM 600 C C . GLN A 1 73 ? -13.490 7.366 12.074 1.00 98.25 73 GLN A C 1
ATOM 602 O O . GLN A 1 73 ? -13.707 7.521 10.875 1.00 98.25 73 GLN A O 1
ATOM 607 N N . ALA A 1 74 ? -14.489 7.235 12.952 1.00 98.19 74 ALA A N 1
ATOM 608 C CA . ALA A 1 74 ? -15.895 7.304 12.558 1.00 98.19 74 ALA A CA 1
ATOM 609 C C . ALA A 1 74 ? -16.258 8.665 11.936 1.00 98.19 74 ALA A C 1
ATOM 611 O O . ALA A 1 74 ? -16.964 8.715 10.930 1.00 98.19 74 ALA A O 1
ATOM 612 N N . PHE A 1 75 ? -15.750 9.766 12.500 1.00 98.06 75 PHE A N 1
ATOM 613 C CA . PHE A 1 75 ? -15.944 11.106 11.945 1.00 98.06 75 PHE A CA 1
ATOM 614 C C . PHE A 1 75 ? -15.222 11.291 10.600 1.00 98.06 75 PHE A C 1
ATOM 616 O O . PHE A 1 75 ? -15.811 11.844 9.675 1.00 98.06 75 PHE A O 1
ATOM 623 N N . HIS A 1 76 ? -13.990 10.790 10.456 1.00 97.69 76 HIS A N 1
ATOM 624 C CA . HIS A 1 76 ? -13.240 10.832 9.193 1.00 97.69 76 HIS A CA 1
ATOM 625 C C . HIS A 1 76 ? -13.973 10.067 8.088 1.00 97.69 76 HIS A C 1
ATOM 627 O O . HIS A 1 76 ? -14.209 10.620 7.016 1.00 97.69 76 HIS A O 1
ATOM 633 N N . LYS A 1 77 ? -14.427 8.840 8.377 1.00 97.31 77 LYS A N 1
ATOM 634 C CA . LYS A 1 77 ? -15.257 8.056 7.454 1.00 97.31 77 LYS A CA 1
ATOM 635 C C . LYS A 1 77 ? -16.499 8.842 7.025 1.00 97.31 77 LYS A C 1
ATO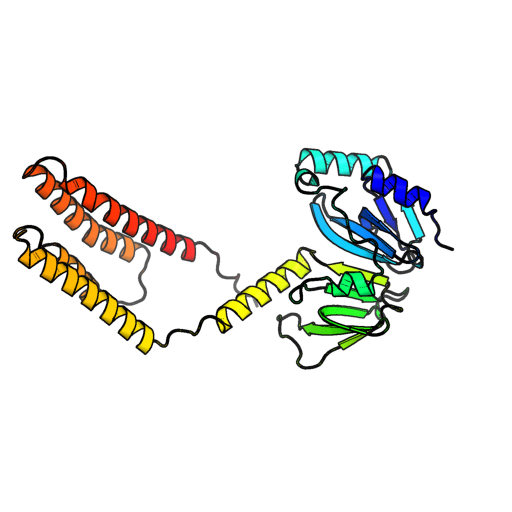M 637 O O . LYS A 1 77 ? -16.767 8.944 5.833 1.00 97.31 77 LYS A O 1
ATOM 642 N N . GLN A 1 78 ? -17.220 9.442 7.976 1.00 97.44 78 GLN A N 1
ATOM 643 C CA . GLN A 1 78 ? -18.396 10.259 7.672 1.00 97.44 78 GLN A CA 1
ATOM 644 C C . GLN A 1 78 ? -18.055 11.442 6.749 1.00 97.44 78 GLN A C 1
ATOM 646 O O . GLN A 1 78 ? -18.822 11.740 5.834 1.00 97.44 78 GLN A O 1
ATOM 651 N N . LEU A 1 79 ? -16.923 12.118 6.965 1.00 97.44 79 LEU A N 1
ATOM 652 C CA . LEU A 1 79 ? -16.483 13.217 6.103 1.00 97.44 79 LEU A CA 1
ATOM 653 C C . LEU A 1 79 ? -16.199 12.727 4.673 1.00 97.44 79 LEU A C 1
ATOM 655 O O . LEU A 1 79 ? -16.671 13.331 3.714 1.00 97.44 79 LEU A O 1
ATOM 659 N N . MET A 1 80 ? -15.508 11.594 4.524 1.00 96.88 80 MET A N 1
ATOM 660 C CA . MET A 1 80 ? -15.236 10.982 3.217 1.00 96.88 80 MET A CA 1
ATOM 661 C C . MET A 1 80 ? -16.516 10.548 2.486 1.00 96.88 80 MET A C 1
ATOM 663 O O . MET A 1 80 ? -16.621 10.710 1.270 1.00 96.88 80 MET A O 1
ATOM 667 N N . GLU A 1 81 ? -17.507 10.017 3.210 1.00 95.44 81 GLU A N 1
ATOM 668 C CA . GLU A 1 81 ? -18.830 9.696 2.656 1.00 95.44 81 GLU A CA 1
ATOM 669 C C . GLU A 1 81 ? -19.539 10.955 2.139 1.00 95.44 81 GLU A C 1
ATOM 671 O O . GLU A 1 81 ? -20.099 10.943 1.044 1.00 95.44 81 GLU A O 1
ATOM 676 N N . GLN A 1 82 ? -19.481 12.060 2.889 1.00 96.19 82 GLN A N 1
ATOM 677 C CA . GLN A 1 82 ? -20.087 13.338 2.496 1.00 96.19 82 GLN A CA 1
ATOM 678 C C . GLN A 1 82 ? -19.428 13.951 1.254 1.00 96.19 82 GLN A C 1
ATOM 680 O O . GLN A 1 82 ? -20.128 14.501 0.403 1.00 96.19 82 GLN A O 1
ATOM 685 N N . GLU A 1 83 ? -18.110 13.812 1.122 1.00 95.06 83 GLU A N 1
ATOM 686 C CA . GLU A 1 83 ? -17.349 14.235 -0.062 1.00 95.06 83 GLU A CA 1
ATOM 687 C C . GLU A 1 83 ? -17.495 13.263 -1.249 1.00 95.06 83 GLU A C 1
ATOM 689 O O . GLU A 1 83 ? -17.043 13.547 -2.359 1.00 95.06 83 GLU A O 1
ATOM 694 N N . GLY A 1 84 ? -18.161 12.123 -1.040 1.00 94.81 84 GLY A N 1
ATOM 695 C CA . GLY A 1 84 ? -18.434 11.121 -2.063 1.00 94.81 84 GLY A CA 1
ATOM 696 C C . GLY A 1 84 ? -17.240 10.245 -2.445 1.00 94.81 84 GLY A C 1
ATOM 697 O O . GLY A 1 84 ? -17.331 9.517 -3.433 1.00 94.81 84 GLY A O 1
ATOM 698 N N . GLU A 1 85 ? -16.156 10.267 -1.667 1.00 93.69 85 GLU A N 1
ATOM 699 C CA . GLU A 1 85 ? -14.952 9.457 -1.910 1.00 93.69 85 GLU A CA 1
ATOM 700 C C . GLU A 1 85 ? -15.262 7.957 -1.879 1.00 93.69 85 GLU A C 1
ATOM 702 O O . GLU A 1 85 ? -14.834 7.195 -2.749 1.00 93.69 85 GLU A O 1
ATOM 707 N N . LEU A 1 86 ? -16.097 7.535 -0.926 1.00 91.69 86 LEU A N 1
ATOM 708 C CA . LEU A 1 86 ? -16.431 6.121 -0.744 1.00 91.69 86 LEU A CA 1
ATOM 709 C C . LEU A 1 86 ? -17.491 5.608 -1.732 1.00 91.69 86 LEU A C 1
ATOM 711 O O . LEU A 1 86 ? -17.695 4.403 -1.827 1.00 91.69 86 LEU A O 1
ATOM 715 N N . HIS A 1 87 ? -18.152 6.476 -2.509 1.00 87.81 87 HIS A N 1
ATOM 716 C CA . HIS A 1 87 ? -19.207 6.052 -3.445 1.00 87.81 87 HIS A CA 1
ATOM 717 C C . HIS A 1 87 ? -18.692 5.175 -4.591 1.00 87.81 87 HIS A C 1
ATOM 719 O O . HIS A 1 87 ? -19.463 4.436 -5.202 1.00 87.81 87 HIS A O 1
ATOM 725 N N . SER A 1 88 ? -17.407 5.303 -4.918 1.00 78.56 88 SER A N 1
ATOM 726 C CA . SER A 1 88 ? -16.771 4.564 -6.010 1.00 78.56 88 SER A CA 1
ATOM 727 C C . SER A 1 88 ? -16.271 3.179 -5.597 1.00 78.56 88 SER A C 1
ATOM 729 O O . SER A 1 88 ? -15.928 2.380 -6.467 1.00 78.56 88 SER A O 1
ATOM 731 N N . TYR A 1 89 ? -16.252 2.887 -4.295 1.00 79.69 89 TYR A N 1
ATOM 732 C CA . TYR A 1 89 ? -15.686 1.664 -3.755 1.00 79.69 89 TYR A CA 1
ATOM 733 C C . TYR A 1 89 ? -16.782 0.750 -3.215 1.00 79.69 89 TYR A C 1
ATOM 735 O O . TYR A 1 89 ? -17.580 1.150 -2.367 1.00 79.69 89 TYR A O 1
ATOM 743 N N . ASN A 1 90 ? -16.814 -0.496 -3.683 1.00 76.12 90 ASN A N 1
ATOM 744 C CA . ASN A 1 90 ? -17.681 -1.510 -3.107 1.00 76.12 90 ASN A CA 1
ATOM 745 C C . ASN A 1 90 ? -16.859 -2.397 -2.156 1.00 76.12 90 ASN A C 1
ATOM 747 O O . ASN A 1 90 ? -16.065 -3.211 -2.625 1.00 76.12 90 ASN A O 1
ATOM 751 N N . PRO A 1 91 ? -17.066 -2.305 -0.832 1.00 66.00 91 PRO A N 1
ATOM 752 C CA . PRO A 1 91 ? -16.309 -3.086 0.148 1.00 66.00 91 PRO A CA 1
ATOM 753 C C . PRO A 1 91 ? -16.528 -4.599 0.051 1.00 66.00 91 PRO A C 1
ATO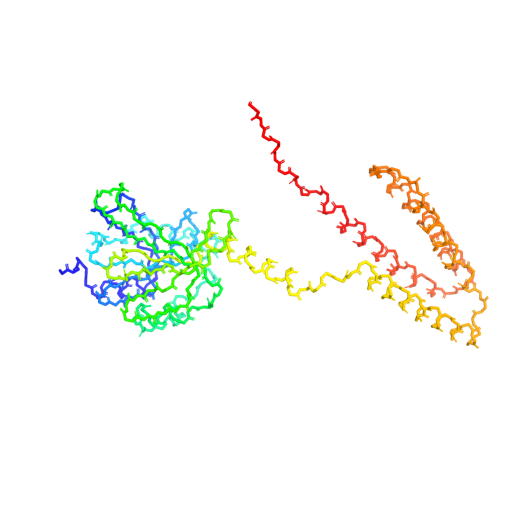M 755 O O . PRO A 1 91 ? -15.765 -5.377 0.619 1.00 66.00 91 PRO A O 1
ATOM 758 N N . LEU A 1 92 ? -17.561 -5.025 -0.680 1.00 62.25 92 LEU A N 1
ATOM 759 C CA . LEU A 1 92 ? -17.869 -6.430 -0.936 1.00 62.25 92 LEU A CA 1
ATOM 760 C C . LEU A 1 92 ? -17.305 -6.939 -2.266 1.00 62.25 92 LEU A C 1
ATOM 762 O O . LEU A 1 92 ? -17.547 -8.102 -2.614 1.00 62.25 92 LEU A O 1
ATOM 766 N N . ASP A 1 93 ? -16.580 -6.106 -3.021 1.00 73.00 93 ASP A N 1
ATOM 767 C CA . ASP A 1 93 ? -15.843 -6.594 -4.179 1.00 73.00 93 ASP A CA 1
ATOM 768 C C . ASP A 1 93 ? -14.851 -7.651 -3.693 1.00 73.00 93 ASP A C 1
ATOM 770 O O . ASP A 1 93 ? -14.007 -7.426 -2.824 1.00 73.00 93 ASP A O 1
ATOM 774 N N . LYS A 1 94 ? -15.040 -8.875 -4.192 1.00 63.72 94 LYS A N 1
ATOM 775 C CA . LYS A 1 94 ? -14.346 -10.047 -3.670 1.00 63.72 94 LYS A CA 1
ATOM 776 C C . LYS A 1 94 ? -12.870 -9.960 -4.019 1.00 63.72 94 LYS A C 1
ATOM 778 O O . LYS A 1 94 ? -12.472 -10.294 -5.133 1.00 63.72 94 LYS A O 1
ATOM 783 N N . ILE A 1 95 ? -12.066 -9.581 -3.038 1.00 77.19 95 ILE A N 1
ATOM 784 C CA . ILE A 1 95 ? -10.625 -9.789 -3.091 1.00 77.19 95 ILE A CA 1
ATOM 785 C C . ILE A 1 95 ? -10.374 -11.294 -3.005 1.00 77.19 95 ILE A C 1
ATOM 787 O O . ILE A 1 95 ? -10.975 -11.960 -2.151 1.00 77.19 95 ILE A O 1
ATOM 791 N N . PRO A 1 96 ? -9.549 -11.855 -3.905 1.00 74.06 96 PRO A N 1
ATOM 792 C CA . PRO A 1 96 ? -9.205 -13.264 -3.856 1.00 74.06 96 PRO A CA 1
ATOM 793 C C . PRO A 1 96 ? -8.643 -13.620 -2.478 1.00 74.06 96 PRO A C 1
ATOM 795 O O . PRO A 1 96 ? -7.725 -12.968 -1.993 1.00 74.06 96 PRO A O 1
ATOM 798 N N . SER A 1 97 ? -9.200 -14.658 -1.852 1.00 78.50 97 SER A N 1
ATOM 799 C CA . SER A 1 97 ? -8.686 -15.201 -0.592 1.00 78.50 97 SER A CA 1
ATOM 800 C C . SER A 1 97 ? -7.493 -16.110 -0.883 1.00 78.50 97 SER A C 1
ATOM 802 O O . SER A 1 97 ? -7.597 -17.330 -0.764 1.00 78.50 97 SER A O 1
ATOM 804 N N . VAL A 1 98 ? -6.403 -15.512 -1.353 1.00 86.19 98 VAL A N 1
ATOM 805 C CA . VAL A 1 98 ? -5.163 -16.189 -1.743 1.00 86.19 98 VAL A CA 1
ATOM 806 C C . VAL A 1 98 ? -3.993 -15.582 -0.974 1.00 86.19 98 VAL A C 1
ATOM 808 O O . VAL A 1 98 ? -4.050 -14.420 -0.577 1.00 86.19 98 VAL A O 1
ATOM 811 N N . GLY A 1 99 ? -2.925 -16.355 -0.775 1.00 89.31 99 GLY A N 1
ATOM 812 C CA . GLY A 1 99 ? -1.720 -15.847 -0.117 1.00 89.31 99 GLY A CA 1
ATOM 813 C C . GLY A 1 99 ? -1.027 -14.756 -0.940 1.00 89.31 99 GLY A C 1
ATOM 814 O O . GLY A 1 99 ? -1.194 -14.685 -2.160 1.00 89.31 99 GLY A O 1
ATOM 815 N N . ILE A 1 100 ? -0.195 -13.938 -0.289 1.00 92.94 100 ILE A N 1
ATOM 816 C CA . ILE A 1 100 ? 0.515 -12.811 -0.924 1.00 92.94 100 ILE A CA 1
ATOM 817 C C . ILE A 1 100 ? 1.238 -13.183 -2.230 1.00 92.94 100 ILE A C 1
ATOM 819 O O . ILE A 1 100 ? 1.044 -12.470 -3.216 1.00 92.94 100 ILE A O 1
ATOM 823 N N . PRO A 1 101 ? 2.013 -14.283 -2.329 1.00 93.94 101 PRO A N 1
ATOM 824 C CA . PRO A 1 101 ? 2.680 -14.631 -3.586 1.00 93.94 101 PRO A CA 1
ATOM 825 C C . PRO A 1 101 ? 1.696 -14.847 -4.742 1.00 93.94 101 PRO A C 1
ATOM 827 O O . PRO A 1 101 ? 1.918 -14.379 -5.858 1.00 93.94 101 PRO A O 1
ATOM 830 N N . GLU A 1 102 ? 0.581 -15.528 -4.473 1.00 93.19 102 GLU A N 1
ATOM 831 C CA . GLU A 1 102 ? -0.456 -15.788 -5.470 1.00 93.19 102 GLU A CA 1
ATOM 832 C C . GLU A 1 102 ? -1.198 -14.496 -5.833 1.00 93.19 102 GLU A C 1
ATOM 834 O O . GLU A 1 102 ? -1.402 -14.222 -7.019 1.00 93.19 102 GLU A O 1
ATOM 839 N N . PHE A 1 103 ? -1.504 -13.652 -4.843 1.00 93.69 103 PHE A N 1
ATOM 840 C CA . PHE A 1 103 ? -2.108 -12.339 -5.060 1.00 93.69 103 PHE A CA 1
ATOM 841 C C . PHE A 1 103 ? -1.247 -11.479 -5.992 1.00 93.69 103 PHE A C 1
ATOM 843 O O . PHE A 1 103 ? -1.716 -11.003 -7.027 1.00 93.69 103 PHE A O 1
ATOM 850 N N . LEU A 1 104 ? 0.037 -11.331 -5.665 1.00 95.06 104 LEU A N 1
ATOM 851 C CA . LEU A 1 104 ? 0.988 -10.548 -6.448 1.00 95.06 104 LEU A CA 1
ATOM 852 C C . LEU A 1 104 ? 1.158 -11.109 -7.868 1.00 95.06 104 LEU A C 1
ATOM 854 O O . LEU A 1 104 ? 1.336 -10.345 -8.816 1.00 95.06 104 LEU A O 1
ATOM 858 N N . SER A 1 105 ? 1.046 -12.430 -8.047 1.00 94.50 105 SER A N 1
ATOM 859 C CA . SER A 1 105 ? 1.113 -13.063 -9.371 1.00 94.50 105 SER A CA 1
ATOM 860 C C . SER A 1 105 ? -0.088 -12.726 -10.265 1.00 94.50 105 SER A C 1
ATOM 862 O O . SER A 1 105 ? 0.030 -12.757 -11.493 1.00 94.50 105 SER A O 1
ATOM 864 N N . CYS A 1 106 ? -1.225 -12.365 -9.657 1.00 93.38 106 CYS A N 1
ATOM 865 C CA . CYS A 1 106 ? -2.440 -11.950 -10.353 1.00 93.38 106 CYS A CA 1
ATOM 866 C C . CYS A 1 106 ? -2.411 -10.476 -10.781 1.00 93.38 106 CYS A C 1
ATOM 868 O O . CYS A 1 106 ? -3.246 -10.064 -11.593 1.00 93.38 106 CYS A O 1
ATOM 870 N N . LEU A 1 107 ? -1.474 -9.672 -10.262 1.00 94.12 107 LEU A N 1
ATOM 871 C CA . LEU A 1 107 ? -1.362 -8.271 -10.647 1.00 94.12 107 LEU A CA 1
ATOM 872 C C . LEU A 1 107 ? -0.981 -8.140 -12.134 1.00 94.12 107 LEU A C 1
ATOM 874 O O . LEU A 1 107 ? -0.133 -8.884 -12.643 1.00 94.12 107 LEU A O 1
ATOM 878 N N . PRO A 1 108 ? -1.572 -7.178 -12.869 1.00 94.44 108 PRO A N 1
ATOM 879 C CA . PRO A 1 108 ? -1.165 -6.902 -14.240 1.00 94.44 108 PRO A CA 1
ATOM 880 C C . PRO A 1 108 ? 0.337 -6.609 -14.340 1.00 94.44 108 PRO A C 1
ATOM 882 O O . PRO A 1 108 ? 0.878 -5.846 -13.552 1.00 94.44 108 PRO A O 1
ATOM 885 N N . LYS A 1 109 ? 1.008 -7.115 -15.383 1.00 93.38 109 LYS A N 1
ATOM 886 C CA . LYS A 1 109 ? 2.470 -6.958 -15.582 1.00 93.38 109 LYS A CA 1
ATOM 887 C C . LYS A 1 109 ? 2.985 -5.515 -15.667 1.00 93.38 109 LYS A C 1
ATOM 889 O O . LYS A 1 109 ? 4.186 -5.293 -15.617 1.00 93.38 109 LYS A O 1
ATOM 894 N N . HIS A 1 110 ? 2.094 -4.546 -15.857 1.00 93.75 110 HIS A N 1
ATOM 895 C CA . HIS A 1 110 ? 2.438 -3.126 -15.884 1.00 93.75 110 HIS A CA 1
ATOM 896 C C . HIS A 1 110 ? 2.254 -2.437 -14.527 1.00 93.75 110 HIS A C 1
ATOM 898 O O . HIS A 1 110 ? 2.465 -1.228 -14.464 1.00 93.75 110 HIS A O 1
ATOM 904 N N . LYS A 1 111 ? 1.810 -3.164 -13.492 1.00 97.00 111 LYS A N 1
ATOM 905 C CA . LYS A 1 111 ? 1.641 -2.621 -12.149 1.00 97.00 111 LYS A CA 1
ATOM 906 C C . LYS A 1 111 ? 2.984 -2.340 -11.511 1.00 97.00 111 LYS A C 1
ATOM 908 O O . LYS A 1 111 ? 3.873 -3.191 -11.531 1.00 97.00 111 LYS A O 1
ATOM 913 N N . VAL A 1 112 ? 3.094 -1.137 -10.963 1.00 98.25 112 VAL A N 1
ATOM 914 C CA . VAL A 1 112 ? 4.231 -0.720 -10.155 1.00 98.25 112 VAL A CA 1
ATOM 915 C C . VAL A 1 112 ? 3.892 -1.027 -8.707 1.00 98.25 112 VAL A C 1
ATOM 917 O O . VAL A 1 112 ? 2.848 -0.613 -8.207 1.00 98.25 112 VAL A O 1
ATOM 920 N N . VAL A 1 113 ? 4.783 -1.755 -8.047 1.00 98.31 113 VAL A N 1
ATOM 921 C CA . VAL A 1 113 ? 4.633 -2.164 -6.651 1.00 98.31 113 VAL A CA 1
ATOM 922 C C . VAL A 1 113 ? 5.825 -1.645 -5.863 1.00 98.31 113 VAL A C 1
ATOM 924 O O . VAL A 1 113 ? 6.943 -1.591 -6.385 1.00 98.31 113 VAL A O 1
ATOM 927 N N . ILE A 1 114 ? 5.560 -1.246 -4.626 1.00 98.50 114 ILE A N 1
ATOM 928 C CA . ILE A 1 114 ? 6.549 -0.871 -3.624 1.00 98.50 114 ILE A CA 1
ATOM 929 C C . ILE A 1 114 ? 6.604 -1.989 -2.586 1.00 98.50 114 ILE A C 1
ATOM 931 O O . ILE A 1 114 ? 5.556 -2.424 -2.112 1.00 98.50 114 ILE A O 1
ATOM 935 N N . PHE A 1 115 ? 7.807 -2.430 -2.245 1.00 98.50 115 PHE A N 1
ATOM 936 C CA . PHE A 1 115 ? 8.089 -3.306 -1.116 1.00 98.50 115 PHE A CA 1
ATOM 937 C C . PHE A 1 115 ? 8.985 -2.544 -0.146 1.00 98.50 115 PHE A C 1
ATOM 939 O O . PHE A 1 115 ? 9.996 -1.976 -0.564 1.00 98.50 115 PHE A O 1
ATOM 946 N N . GLU A 1 116 ? 8.618 -2.553 1.124 1.00 98.19 116 GLU A N 1
ATOM 947 C CA . GLU A 1 116 ? 9.373 -1.926 2.204 1.00 98.19 116 GLU A CA 1
ATOM 948 C C . GLU A 1 116 ? 9.814 -3.012 3.183 1.00 98.19 116 GLU A C 1
ATOM 950 O O . GLU A 1 116 ? 9.039 -3.898 3.550 1.00 98.19 116 GLU A O 1
ATOM 955 N N . GLU A 1 117 ? 11.087 -2.974 3.547 1.00 97.62 117 GLU A N 1
ATOM 956 C CA . GLU A 1 117 ? 11.694 -3.757 4.615 1.00 97.62 117 GLU A CA 1
ATOM 957 C C . GLU A 1 117 ? 12.157 -2.751 5.663 1.00 97.62 117 GLU A C 1
ATOM 959 O O . GLU A 1 117 ? 13.236 -2.174 5.548 1.00 97.62 117 GLU A O 1
ATOM 964 N N . GLU A 1 118 ? 11.266 -2.484 6.613 1.00 96.81 118 GLU A N 1
ATOM 965 C CA . GLU A 1 118 ? 11.466 -1.507 7.684 1.00 96.81 118 GLU A CA 1
ATOM 966 C C . GLU A 1 118 ? 12.020 -2.202 8.935 1.00 96.81 118 GLU A C 1
ATOM 968 O O . GLU A 1 118 ? 11.674 -3.351 9.239 1.00 96.81 118 GLU A O 1
ATOM 973 N N . THR A 1 119 ? 12.866 -1.500 9.680 1.00 94.69 119 THR A N 1
ATOM 974 C CA . THR A 1 119 ? 13.484 -1.986 10.917 1.00 94.69 119 THR A CA 1
ATOM 975 C C . THR A 1 119 ? 13.398 -0.931 12.025 1.00 94.69 119 THR A C 1
ATOM 977 O O . THR A 1 119 ? 12.964 0.191 11.800 1.00 94.69 119 THR A O 1
ATOM 980 N N . GLU A 1 120 ? 13.841 -1.261 13.243 1.00 92.38 120 GLU A N 1
ATOM 981 C CA . GLU A 1 120 ? 13.968 -0.261 14.321 1.00 92.38 120 GLU A CA 1
ATOM 982 C C . GLU A 1 120 ? 15.006 0.837 14.002 1.00 92.38 120 GLU A C 1
ATOM 984 O O . GLU A 1 120 ? 15.038 1.879 14.662 1.00 92.38 120 GLU A O 1
ATOM 989 N N . ASN A 1 121 ? 15.893 0.598 13.029 1.00 93.25 121 ASN A N 1
ATOM 990 C CA . ASN A 1 121 ? 16.916 1.536 12.593 1.00 93.25 121 ASN A CA 1
ATOM 991 C C . ASN A 1 121 ? 16.616 2.017 11.168 1.00 93.25 121 ASN A C 1
ATOM 993 O O . ASN A 1 121 ? 16.975 1.343 10.209 1.00 93.25 121 ASN A O 1
ATOM 997 N N . GLU A 1 122 ? 16.042 3.214 11.035 1.00 90.50 122 GLU A N 1
ATOM 998 C CA . GLU A 1 122 ? 15.666 3.810 9.738 1.00 90.50 122 GLU A CA 1
ATOM 999 C C . GLU A 1 122 ? 16.826 3.854 8.714 1.00 90.50 122 GLU A C 1
ATOM 1001 O O . GLU A 1 122 ? 16.600 3.822 7.506 1.00 90.50 122 GLU A O 1
ATOM 1006 N N . ASP A 1 123 ? 18.088 3.900 9.169 1.00 93.75 123 ASP A N 1
ATOM 1007 C CA . ASP A 1 123 ? 19.268 3.876 8.286 1.00 93.75 123 ASP A CA 1
ATOM 1008 C C . ASP A 1 123 ? 19.489 2.509 7.596 1.00 93.75 123 ASP A C 1
ATOM 1010 O O . ASP A 1 123 ? 20.268 2.413 6.641 1.00 93.75 123 ASP A O 1
ATOM 1014 N N . GLU A 1 124 ? 18.850 1.449 8.094 1.00 94.00 124 GLU A N 1
ATOM 1015 C CA . GLU A 1 124 ? 18.895 0.081 7.562 1.00 94.00 124 GLU A CA 1
ATOM 1016 C C . GLU A 1 124 ? 17.666 -0.266 6.710 1.00 94.00 124 GLU A C 1
ATOM 1018 O O . GLU A 1 124 ? 17.634 -1.343 6.110 1.00 94.00 124 GLU A O 1
ATOM 1023 N N . ASP A 1 125 ? 16.688 0.637 6.616 1.00 95.94 125 ASP A N 1
ATOM 1024 C CA . ASP A 1 125 ? 15.465 0.397 5.860 1.00 95.94 125 ASP A CA 1
ATOM 1025 C C . ASP A 1 125 ? 15.751 0.239 4.367 1.00 95.94 125 ASP A C 1
ATOM 1027 O O . ASP A 1 125 ? 16.488 1.011 3.739 1.00 95.94 125 ASP A O 1
ATOM 1031 N N . MET A 1 126 ? 15.104 -0.757 3.766 1.00 96.94 126 MET A N 1
ATOM 1032 C CA . MET A 1 126 ? 15.237 -1.032 2.343 1.00 96.94 126 MET A CA 1
ATOM 1033 C C . MET A 1 126 ? 13.923 -0.751 1.620 1.00 96.94 126 MET A C 1
ATOM 1035 O O . MET A 1 126 ? 12.856 -1.263 1.960 1.00 96.94 126 MET A O 1
ATOM 1039 N N . PHE A 1 127 ? 14.026 0.050 0.562 1.00 96.19 127 PHE A N 1
ATOM 1040 C CA . PHE A 1 127 ? 12.907 0.446 -0.283 1.00 96.19 127 PHE A CA 1
ATOM 1041 C C . PHE A 1 127 ? 13.091 -0.102 -1.698 1.00 96.19 127 PHE A C 1
ATOM 1043 O O . PHE A 1 127 ? 14.022 0.276 -2.417 1.00 96.19 127 PHE A O 1
ATOM 1050 N N . TYR A 1 128 ? 12.168 -0.956 -2.134 1.00 97.56 128 TYR A N 1
ATOM 1051 C CA . TYR A 1 128 ? 12.173 -1.535 -3.472 1.00 97.56 128 TYR A CA 1
ATOM 1052 C C . TYR A 1 128 ? 10.943 -1.073 -4.244 1.00 97.56 128 TYR A C 1
ATOM 1054 O O . TYR A 1 128 ? 9.814 -1.278 -3.814 1.00 97.56 128 TYR A O 1
ATOM 1062 N N . ILE A 1 129 ? 11.140 -0.509 -5.434 1.00 97.94 129 ILE A N 1
ATOM 1063 C CA . ILE A 1 129 ? 10.045 -0.137 -6.333 1.00 97.94 129 ILE A CA 1
ATOM 1064 C C . ILE A 1 129 ? 10.287 -0.696 -7.728 1.00 97.94 129 ILE A C 1
ATOM 1066 O O . ILE A 1 129 ? 11.385 -0.600 -8.272 1.00 97.94 129 ILE A O 1
ATOM 1070 N N . GLY A 1 130 ? 9.263 -1.290 -8.335 1.00 97.94 130 GLY A N 1
ATOM 1071 C CA . GLY A 1 130 ? 9.426 -1.833 -9.675 1.00 97.94 130 GLY A CA 1
ATOM 1072 C C . GLY A 1 130 ? 8.226 -2.580 -10.225 1.00 97.94 130 GLY A C 1
ATOM 1073 O O . GLY A 1 130 ? 7.124 -2.537 -9.680 1.00 97.94 130 GLY A O 1
ATOM 1074 N N . LEU A 1 131 ? 8.461 -3.260 -11.346 1.00 97.81 131 LEU A N 1
ATOM 1075 C CA . LEU A 1 131 ? 7.483 -4.105 -12.030 1.00 97.81 131 LEU A CA 1
ATOM 1076 C C . LEU A 1 131 ? 7.740 -5.575 -11.687 1.00 97.81 131 LEU A C 1
ATOM 1078 O O . LEU A 1 131 ? 8.871 -6.049 -11.806 1.00 97.81 131 LEU A O 1
ATOM 1082 N N . ILE A 1 132 ? 6.697 -6.315 -11.311 1.00 97.81 132 ILE A N 1
ATOM 1083 C CA . ILE A 1 132 ? 6.825 -7.743 -10.987 1.00 97.81 132 ILE A CA 1
ATOM 1084 C C . ILE A 1 132 ? 7.030 -8.556 -12.273 1.00 97.81 132 ILE A C 1
ATOM 1086 O O . ILE A 1 132 ? 6.124 -8.713 -13.099 1.00 97.81 132 ILE A O 1
ATOM 1090 N N . GLU A 1 133 ? 8.221 -9.131 -12.427 1.00 96.81 133 GLU A N 1
ATOM 1091 C CA . GLU A 1 133 ? 8.563 -10.008 -13.546 1.00 96.81 133 GLU A CA 1
ATOM 1092 C C . GLU A 1 133 ? 8.004 -11.415 -13.312 1.00 96.81 133 GLU A C 1
ATOM 1094 O O . GLU A 1 133 ? 7.220 -11.926 -14.125 1.00 96.81 133 GLU A O 1
ATOM 1099 N N . LYS A 1 134 ? 8.344 -12.013 -12.168 1.00 96.75 134 LYS A N 1
ATOM 1100 C CA . LYS A 1 134 ? 7.890 -13.342 -11.736 1.00 96.75 134 LYS A CA 1
ATOM 1101 C C . LYS A 1 134 ? 7.965 -13.483 -10.213 1.00 96.75 134 LYS A C 1
ATOM 1103 O O . LYS A 1 134 ? 8.553 -12.644 -9.536 1.00 96.75 134 LYS A O 1
ATOM 1108 N N . ILE A 1 135 ? 7.365 -14.548 -9.693 1.00 97.25 135 ILE A N 1
ATOM 1109 C CA . ILE A 1 135 ? 7.363 -14.885 -8.268 1.00 97.25 135 ILE A CA 1
ATOM 1110 C C . ILE A 1 135 ? 7.710 -16.366 -8.150 1.00 97.25 135 ILE A C 1
ATOM 1112 O O . ILE A 1 135 ? 7.092 -17.186 -8.828 1.00 97.25 135 ILE A O 1
ATOM 1116 N N . GLU A 1 136 ? 8.712 -16.691 -7.339 1.00 95.81 136 GLU A N 1
ATOM 1117 C CA . GLU A 1 136 ? 9.232 -18.048 -7.136 1.00 95.81 136 GLU A CA 1
ATOM 1118 C C . GLU A 1 136 ? 9.567 -18.230 -5.654 1.00 95.81 136 GLU A C 1
ATOM 1120 O O . GLU A 1 136 ? 10.323 -17.437 -5.112 1.00 95.81 136 GLU A O 1
ATOM 1125 N N . ASP A 1 137 ? 9.010 -19.250 -4.996 1.00 91.81 137 ASP A N 1
ATOM 1126 C CA . ASP A 1 137 ? 9.380 -19.666 -3.631 1.00 91.81 137 ASP A CA 1
ATOM 1127 C C . ASP A 1 137 ? 9.519 -18.512 -2.613 1.00 91.81 137 ASP A C 1
ATOM 1129 O O . ASP A 1 137 ? 10.555 -18.356 -1.973 1.00 91.81 137 ASP A O 1
ATOM 1133 N N . MET A 1 138 ? 8.477 -17.681 -2.468 1.00 95.12 138 MET A N 1
ATOM 1134 C CA . MET A 1 138 ? 8.466 -16.486 -1.595 1.00 95.12 138 MET A CA 1
ATOM 1135 C C . MET A 1 138 ? 9.444 -15.370 -2.001 1.00 95.12 138 MET A C 1
ATOM 1137 O O . MET A 1 138 ? 9.659 -14.424 -1.243 1.00 95.12 138 MET A O 1
ATOM 1141 N N . LYS A 1 139 ? 9.997 -15.430 -3.213 1.00 97.69 139 LYS A N 1
ATOM 1142 C CA . LYS A 1 139 ? 10.849 -14.393 -3.795 1.00 97.69 139 LYS A CA 1
ATOM 1143 C C . LYS A 1 139 ? 10.145 -13.704 -4.951 1.00 97.69 139 LYS A C 1
ATOM 1145 O O . LYS A 1 139 ? 9.600 -14.349 -5.849 1.00 97.69 139 LYS A O 1
ATOM 1150 N N . VAL A 1 140 ? 10.180 -12.379 -4.949 1.00 98.00 140 VAL A N 1
ATOM 1151 C CA . VAL A 1 140 ? 9.665 -11.543 -6.031 1.00 98.00 140 VAL A CA 1
ATOM 1152 C C . VAL A 1 140 ? 10.833 -11.076 -6.881 1.00 98.00 140 VAL A C 1
ATOM 1154 O O . VAL A 1 140 ? 11.765 -10.437 -6.403 1.00 98.00 140 VAL A O 1
ATOM 1157 N N . HIS A 1 141 ? 10.767 -11.391 -8.167 1.00 98.00 141 HIS A N 1
ATOM 1158 C CA . HIS A 1 141 ? 11.695 -10.892 -9.166 1.00 98.00 141 HIS A CA 1
ATOM 1159 C C . HIS A 1 141 ? 11.166 -9.559 -9.689 1.00 98.00 141 HIS A C 1
ATOM 1161 O O . HIS A 1 141 ? 10.149 -9.515 -10.388 1.00 98.00 141 HIS A O 1
ATOM 1167 N N . LEU A 1 142 ? 11.845 -8.478 -9.323 1.00 97.75 142 LEU A N 1
ATOM 1168 C CA . LEU A 1 142 ? 11.424 -7.106 -9.552 1.00 97.75 142 LEU A CA 1
ATOM 1169 C C . LEU A 1 142 ? 12.322 -6.435 -10.595 1.00 97.75 142 LEU A C 1
ATOM 1171 O O . LEU A 1 142 ? 13.540 -6.359 -10.436 1.00 97.75 142 LEU A O 1
ATOM 1175 N N . LYS A 1 143 ? 11.719 -5.903 -11.659 1.00 97.62 143 LYS A N 1
ATOM 1176 C CA . LYS A 1 143 ? 12.391 -4.960 -12.558 1.00 97.62 143 LYS A CA 1
ATOM 1177 C C . LYS A 1 143 ? 12.360 -3.580 -11.918 1.00 97.62 143 LYS A C 1
ATOM 1179 O O . LYS A 1 143 ? 11.349 -2.878 -12.019 1.00 97.62 143 LYS A O 1
ATOM 1184 N N . PHE A 1 144 ? 13.448 -3.243 -11.230 1.00 96.81 144 PHE A N 1
ATOM 1185 C CA . PHE A 1 144 ? 13.640 -1.928 -10.633 1.00 96.81 144 PHE A CA 1
ATOM 1186 C C . PHE A 1 144 ? 13.702 -0.852 -11.720 1.00 96.81 144 PHE A C 1
ATOM 1188 O O . PHE A 1 144 ? 14.002 -1.122 -12.889 1.00 96.81 144 PHE A O 1
ATOM 1195 N N . PHE A 1 145 ? 13.385 0.378 -11.339 1.00 95.88 145 PHE A N 1
ATOM 1196 C CA . PHE A 1 145 ? 13.618 1.530 -12.187 1.00 95.88 145 PHE A CA 1
ATOM 1197 C C . PHE A 1 145 ? 14.125 2.711 -11.366 1.00 95.88 145 PHE A C 1
ATOM 1199 O O . PHE A 1 145 ? 13.737 2.911 -10.217 1.00 95.88 145 PHE A O 1
ATOM 1206 N N . SER A 1 146 ? 14.968 3.531 -11.984 1.00 93.75 146 SER A N 1
ATOM 1207 C CA . SER A 1 146 ? 15.511 4.729 -11.349 1.00 93.75 146 SER A CA 1
ATOM 1208 C C . SER A 1 146 ? 14.442 5.801 -11.107 1.00 93.75 146 SER A C 1
ATOM 1210 O O . SER A 1 146 ? 13.379 5.808 -11.727 1.00 93.75 146 SER A O 1
ATOM 1212 N N . THR A 1 147 ? 14.756 6.806 -10.290 1.00 92.56 147 THR A N 1
ATOM 1213 C CA . THR A 1 147 ? 13.896 7.991 -10.080 1.00 92.56 147 THR A CA 1
ATOM 1214 C C . THR A 1 147 ? 13.594 8.773 -11.368 1.00 92.56 147 THR A C 1
ATOM 1216 O O . THR A 1 147 ? 12.647 9.556 -11.423 1.00 92.56 147 THR A O 1
ATOM 1219 N N . GLU A 1 148 ? 14.363 8.542 -12.435 1.00 94.69 148 GLU A N 1
ATOM 1220 C CA . GLU A 1 148 ? 14.137 9.095 -13.773 1.00 94.69 148 GLU A CA 1
ATOM 1221 C C . GLU A 1 148 ? 13.277 8.178 -14.668 1.00 94.69 148 GLU A C 1
ATOM 1223 O O . GLU A 1 148 ? 13.128 8.441 -15.863 1.00 94.69 148 GLU A O 1
ATOM 1228 N N . ALA A 1 149 ? 12.684 7.126 -14.092 1.00 95.00 149 ALA A N 1
ATOM 1229 C CA . ALA A 1 149 ? 11.894 6.095 -14.762 1.00 95.00 149 ALA A CA 1
ATOM 1230 C C . ALA A 1 149 ? 12.677 5.314 -15.837 1.00 95.00 149 ALA A C 1
ATOM 1232 O O . ALA A 1 149 ? 12.121 4.930 -16.870 1.00 95.00 149 ALA A O 1
ATOM 1233 N N . VAL A 1 150 ? 13.971 5.074 -15.610 1.00 94.75 150 VAL A N 1
ATOM 1234 C CA . VAL A 1 150 ? 14.774 4.173 -16.450 1.00 94.75 150 VAL A CA 1
ATOM 1235 C C . VAL A 1 150 ? 14.700 2.777 -15.848 1.00 94.75 150 VAL A C 1
ATOM 1237 O O . VAL A 1 150 ? 15.098 2.606 -14.705 1.00 94.75 150 VAL A O 1
ATOM 1240 N N . ILE A 1 151 ? 14.154 1.812 -16.594 1.00 94.81 151 ILE A N 1
ATOM 1241 C CA . ILE A 1 151 ? 14.055 0.411 -16.157 1.00 94.81 151 ILE A CA 1
ATOM 1242 C C . ILE A 1 151 ? 15.436 -0.233 -16.243 1.00 94.81 151 ILE A C 1
ATOM 1244 O O . ILE A 1 151 ? 16.082 -0.150 -17.291 1.00 94.81 151 ILE A O 1
ATOM 1248 N N . ASP A 1 152 ? 15.838 -0.902 -15.171 1.00 94.44 152 ASP A N 1
ATOM 1249 C CA . ASP A 1 152 ? 17.113 -1.601 -15.101 1.00 94.44 152 ASP A CA 1
ATOM 1250 C C . ASP A 1 152 ? 17.101 -2.874 -15.958 1.00 94.44 152 ASP A C 1
ATOM 1252 O O . ASP A 1 152 ? 16.079 -3.550 -16.135 1.00 94.44 152 ASP A O 1
ATOM 1256 N N . GLU A 1 153 ? 18.261 -3.212 -16.522 1.00 94.00 153 GLU A N 1
ATOM 1257 C CA . GLU A 1 153 ? 18.411 -4.433 -17.319 1.00 94.00 153 GLU A CA 1
ATOM 1258 C C . GLU A 1 153 ? 18.349 -5.680 -16.430 1.00 94.00 153 GLU A C 1
ATOM 1260 O O . GLU A 1 153 ? 17.724 -6.685 -16.792 1.00 94.00 153 GLU A O 1
ATOM 1265 N N . GLU A 1 154 ? 18.952 -5.594 -15.246 1.00 96.00 154 GLU A N 1
ATOM 1266 C CA . GLU A 1 154 ? 18.990 -6.663 -14.256 1.00 96.00 154 GLU A CA 1
ATOM 1267 C C . GLU A 1 154 ? 17.711 -6.704 -13.412 1.00 96.00 154 GLU A C 1
ATOM 1269 O O . GLU A 1 154 ? 16.938 -5.751 -13.332 1.00 96.00 154 GLU A O 1
ATOM 1274 N N . THR A 1 155 ? 17.447 -7.871 -12.834 1.00 96.75 155 THR A N 1
ATOM 1275 C CA . THR A 1 155 ? 16.275 -8.107 -11.991 1.00 96.75 155 THR A CA 1
ATOM 1276 C C . THR A 1 155 ? 16.723 -8.204 -10.544 1.00 96.75 155 THR A C 1
ATOM 1278 O O . THR A 1 155 ? 17.566 -9.039 -10.216 1.00 96.75 155 THR A O 1
ATOM 1281 N N . THR A 1 156 ? 16.116 -7.404 -9.676 1.00 97.00 156 THR A N 1
ATOM 1282 C CA . THR A 1 156 ? 16.334 -7.479 -8.232 1.00 97.00 156 THR A CA 1
ATOM 1283 C C . THR A 1 156 ? 15.472 -8.592 -7.649 1.00 97.00 156 THR A C 1
ATOM 1285 O O . THR A 1 156 ? 14.315 -8.756 -8.035 1.00 97.00 156 THR A O 1
ATOM 1288 N N . ILE A 1 157 ? 16.028 -9.376 -6.729 1.00 97.94 157 ILE A N 1
ATOM 1289 C CA . ILE A 1 157 ? 15.291 -10.420 -6.013 1.00 97.94 157 ILE A CA 1
ATOM 1290 C C . ILE A 1 157 ? 14.944 -9.881 -4.630 1.00 97.94 157 ILE A C 1
ATOM 1292 O O . ILE A 1 157 ? 15.839 -9.518 -3.876 1.00 97.94 157 ILE A O 1
ATOM 1296 N N . VAL A 1 158 ? 13.652 -9.844 -4.320 1.00 98.06 158 VAL A N 1
ATOM 1297 C CA . VAL A 1 158 ? 13.113 -9.389 -3.037 1.00 98.06 158 VAL A CA 1
ATOM 1298 C C . VAL A 1 158 ? 12.535 -10.589 -2.293 1.00 98.06 158 VAL A C 1
ATOM 1300 O O . VAL A 1 158 ? 11.697 -11.306 -2.842 1.00 98.06 158 VAL A O 1
ATOM 1303 N N . GLU A 1 159 ? 12.971 -10.830 -1.059 1.00 97.75 159 GLU A N 1
ATOM 1304 C CA . GLU A 1 159 ? 12.487 -11.947 -0.240 1.00 97.75 159 GLU A CA 1
ATOM 1305 C C . GLU A 1 159 ? 11.312 -11.491 0.636 1.00 97.75 159 GLU A C 1
ATOM 1307 O O . GLU A 1 159 ? 11.463 -10.648 1.517 1.00 97.75 159 GLU A O 1
ATOM 1312 N N . LEU A 1 160 ? 10.120 -12.056 0.408 1.00 97.00 160 LEU A N 1
ATOM 1313 C CA . LEU A 1 160 ? 8.884 -11.635 1.090 1.00 97.00 160 LEU A CA 1
ATOM 1314 C C . LEU A 1 160 ? 8.906 -11.878 2.609 1.00 97.00 160 LEU A C 1
ATOM 1316 O O . LEU A 1 160 ? 8.123 -11.274 3.342 1.00 97.00 160 LEU A O 1
ATOM 1320 N N . GLU A 1 161 ? 9.799 -12.745 3.090 1.00 96.38 161 GLU A N 1
ATOM 1321 C CA . GLU A 1 161 ? 10.015 -13.005 4.519 1.00 96.38 161 GLU A CA 1
ATOM 1322 C C . GLU A 1 161 ? 10.581 -11.791 5.273 1.00 96.38 161 GLU A C 1
ATOM 1324 O O . GLU A 1 161 ? 10.358 -11.652 6.481 1.00 96.38 161 GLU A O 1
ATOM 1329 N N . HIS A 1 162 ? 11.235 -10.858 4.579 1.00 96.75 162 HIS A N 1
ATOM 1330 C CA . HIS A 1 162 ? 11.785 -9.649 5.195 1.00 96.75 162 HIS A CA 1
ATOM 1331 C C . HIS A 1 162 ? 10.832 -8.455 5.085 1.00 96.75 162 HIS A C 1
ATOM 1333 O O . HIS A 1 162 ? 10.632 -7.747 6.066 1.00 96.75 162 HIS A O 1
ATOM 1339 N N . ILE A 1 163 ? 10.086 -8.358 3.986 1.00 98.12 163 ILE A N 1
ATOM 1340 C CA . ILE A 1 163 ? 9.166 -7.250 3.687 1.00 98.12 163 ILE A CA 1
ATOM 1341 C C . ILE A 1 163 ? 8.087 -7.011 4.752 1.00 98.12 163 ILE A C 1
ATOM 1343 O O . ILE A 1 163 ? 7.231 -7.859 4.978 1.00 98.12 163 ILE A O 1
ATOM 1347 N N . THR A 1 164 ? 8.061 -5.827 5.348 1.00 98.00 164 THR A N 1
ATOM 1348 C CA . THR A 1 164 ? 7.080 -5.386 6.355 1.00 98.00 164 THR A CA 1
ATOM 1349 C C . THR A 1 164 ? 5.809 -4.813 5.719 1.00 98.00 164 THR A C 1
ATOM 1351 O O . THR A 1 164 ? 4.710 -4.953 6.270 1.00 98.00 164 THR A O 1
ATOM 1354 N N . SER A 1 165 ? 5.946 -4.212 4.532 1.00 98.19 165 SER A N 1
ATOM 1355 C CA . SER A 1 165 ? 4.895 -3.461 3.842 1.00 98.19 165 SER A CA 1
ATOM 1356 C C . SER A 1 165 ? 4.951 -3.665 2.319 1.00 98.19 165 SER A C 1
ATOM 1358 O O . SER A 1 165 ? 6.023 -3.742 1.716 1.00 98.19 165 SER A O 1
ATOM 1360 N N . ILE A 1 166 ? 3.783 -3.776 1.671 1.00 98.44 166 ILE A N 1
ATOM 1361 C CA . ILE A 1 166 ? 3.666 -3.839 0.204 1.00 98.44 166 ILE A CA 1
ATOM 1362 C C . ILE A 1 166 ? 2.582 -2.876 -0.263 1.00 98.44 166 ILE A C 1
ATOM 1364 O O . ILE A 1 166 ? 1.418 -3.056 0.085 1.00 98.44 166 ILE A O 1
ATOM 1368 N N . SER A 1 167 ? 2.922 -1.913 -1.116 1.00 98.06 167 SER A N 1
ATOM 1369 C CA . SER A 1 167 ? 1.984 -0.894 -1.601 1.00 98.06 167 SER A CA 1
ATOM 1370 C C . SER A 1 167 ? 1.846 -0.888 -3.124 1.00 98.06 167 SER A C 1
ATOM 1372 O O . SER A 1 167 ? 2.827 -1.016 -3.857 1.00 98.06 167 SER A O 1
ATOM 1374 N N . TYR A 1 168 ? 0.626 -0.690 -3.623 1.00 97.75 168 TYR A N 1
ATOM 1375 C CA . TYR A 1 168 ? 0.333 -0.504 -5.050 1.00 97.75 168 TYR A CA 1
ATOM 1376 C C . TYR A 1 168 ? -0.913 0.370 -5.245 1.00 97.75 168 TYR A C 1
ATOM 1378 O O . TYR A 1 168 ? -1.649 0.652 -4.300 1.00 97.75 168 TYR A O 1
ATOM 1386 N N . ASP A 1 169 ? -1.138 0.850 -6.469 1.00 96.69 169 ASP A N 1
ATOM 1387 C CA . ASP A 1 169 ? -2.239 1.766 -6.822 1.00 96.69 169 ASP A CA 1
ATOM 1388 C C . ASP A 1 169 ? -2.272 3.077 -6.020 1.00 96.69 169 ASP A C 1
ATOM 1390 O O . ASP A 1 169 ? -3.255 3.817 -6.038 1.00 96.69 169 ASP A O 1
ATOM 1394 N N . THR A 1 170 ? -1.167 3.406 -5.355 1.00 97.06 170 THR A N 1
ATOM 1395 C CA . THR A 1 170 ? -0.941 4.711 -4.737 1.00 97.06 170 THR A CA 1
ATOM 1396 C C . THR A 1 170 ? -0.777 5.777 -5.818 1.00 97.06 170 THR A C 1
ATOM 1398 O O . THR A 1 170 ? -0.337 5.502 -6.938 1.00 97.06 170 THR A O 1
ATOM 1401 N N . SER A 1 171 ? -1.050 7.035 -5.485 1.00 96.50 171 SER A N 1
ATOM 1402 C CA . SER A 1 171 ? -0.806 8.174 -6.380 1.00 96.50 171 SER A CA 1
ATOM 1403 C C . SER A 1 171 ? 0.621 8.183 -6.955 1.00 96.50 171 SER A C 1
ATOM 1405 O O . SER A 1 171 ? 0.814 8.490 -8.135 1.00 96.50 171 SER A O 1
ATOM 1407 N N . TYR A 1 172 ? 1.606 7.772 -6.151 1.00 96.25 172 TYR A N 1
ATOM 1408 C CA . TYR A 1 172 ? 3.005 7.640 -6.550 1.00 96.25 172 TYR A CA 1
ATOM 1409 C C . TYR A 1 172 ? 3.227 6.525 -7.584 1.00 96.25 172 TYR A C 1
ATOM 1411 O O . TYR A 1 172 ? 3.772 6.777 -8.661 1.00 96.25 172 TYR A O 1
ATOM 1419 N N . THR A 1 173 ? 2.766 5.302 -7.305 1.00 97.75 173 THR A N 1
ATOM 1420 C CA . THR A 1 173 ? 2.922 4.158 -8.226 1.00 97.75 173 THR A CA 1
ATOM 1421 C C . THR A 1 173 ? 2.166 4.386 -9.539 1.00 97.75 173 THR A C 1
ATOM 1423 O O . THR A 1 173 ? 2.734 4.215 -10.621 1.00 97.75 173 THR A O 1
ATOM 1426 N N . LEU A 1 174 ? 0.938 4.914 -9.473 1.00 97.56 174 LEU A N 1
ATOM 1427 C CA . LEU A 1 174 ? 0.123 5.251 -10.643 1.00 97.56 174 LEU A CA 1
ATOM 1428 C C . LEU A 1 174 ? 0.795 6.279 -11.565 1.00 97.56 174 LEU A C 1
ATOM 1430 O O . LEU A 1 174 ? 0.635 6.209 -12.789 1.00 97.56 174 LEU A O 1
ATOM 1434 N N . ALA A 1 175 ? 1.561 7.230 -11.022 1.00 97.50 175 ALA A N 1
ATOM 1435 C CA . ALA A 1 175 ? 2.291 8.203 -11.832 1.00 97.50 175 ALA A CA 1
ATOM 1436 C C . ALA A 1 175 ? 3.342 7.525 -12.733 1.00 97.50 175 ALA A C 1
ATOM 1438 O O . ALA A 1 175 ? 3.436 7.847 -13.926 1.00 97.50 175 ALA A O 1
ATOM 1439 N N . TYR A 1 176 ? 4.082 6.549 -12.197 1.00 97.69 176 TYR A N 1
ATOM 1440 C CA . TYR A 1 176 ? 5.047 5.759 -12.965 1.00 97.69 176 TYR A CA 1
ATOM 1441 C C . TYR A 1 176 ? 4.365 4.804 -13.945 1.00 97.69 176 TYR A C 1
ATOM 1443 O O . TYR A 1 176 ? 4.767 4.746 -15.109 1.00 97.69 176 TYR A O 1
ATOM 1451 N N . GLU A 1 177 ? 3.280 4.133 -13.547 1.00 97.00 177 GLU A N 1
ATOM 1452 C CA . GLU A 1 177 ? 2.496 3.286 -14.459 1.00 97.00 177 GLU A CA 1
ATOM 1453 C C . GLU A 1 177 ? 2.059 4.065 -15.705 1.00 97.00 177 GLU A C 1
ATOM 1455 O O . GLU A 1 177 ? 2.279 3.639 -16.846 1.00 97.00 177 GLU A O 1
ATOM 1460 N N . GLN A 1 178 ? 1.499 5.262 -15.506 1.00 96.25 178 GLN A N 1
ATOM 1461 C CA . GLN A 1 178 ? 1.100 6.138 -16.604 1.00 96.25 178 GLN A CA 1
ATOM 1462 C C . GLN A 1 178 ? 2.291 6.567 -17.468 1.00 96.25 178 GLN A C 1
ATOM 1464 O O . GLN A 1 178 ? 2.150 6.686 -18.691 1.00 96.25 178 GLN A O 1
ATOM 1469 N N . HIS A 1 179 ? 3.455 6.820 -16.863 1.00 95.75 179 HIS A N 1
ATOM 1470 C CA . HIS A 1 179 ? 4.676 7.137 -17.598 1.00 95.75 179 HIS A CA 1
ATOM 1471 C C . HIS A 1 179 ? 5.083 5.977 -18.518 1.00 95.75 179 HIS A C 1
ATOM 1473 O O . HIS A 1 179 ? 5.207 6.176 -19.732 1.00 95.75 179 HIS A O 1
ATOM 1479 N N . PHE A 1 180 ? 5.219 4.764 -17.977 1.00 94.75 180 PHE A N 1
ATOM 1480 C CA . PHE A 1 180 ? 5.638 3.588 -18.740 1.00 94.75 180 PHE A CA 1
ATOM 1481 C C . PHE A 1 180 ? 4.661 3.251 -19.866 1.00 94.75 180 PHE A C 1
ATOM 1483 O O . PHE A 1 180 ? 5.081 3.031 -21.005 1.00 94.75 180 PHE A O 1
ATOM 1490 N N . GLN A 1 181 ? 3.353 3.327 -19.608 1.00 92.44 181 GLN A N 1
ATOM 1491 C CA . GLN A 1 181 ? 2.333 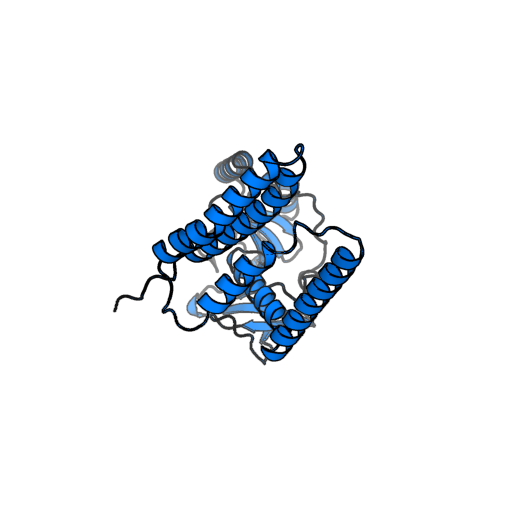3.117 -20.638 1.00 92.44 181 GLN A CA 1
ATOM 1492 C C . GLN A 1 181 ? 2.449 4.125 -21.793 1.00 92.44 181 GLN A C 1
ATOM 1494 O O . GLN A 1 181 ? 2.312 3.763 -22.967 1.00 92.44 181 GLN A O 1
ATOM 1499 N N . ARG A 1 182 ? 2.721 5.405 -21.502 1.00 91.81 182 ARG A N 1
ATOM 1500 C CA . ARG A 1 182 ? 2.917 6.435 -22.540 1.00 91.81 182 ARG A CA 1
ATOM 1501 C C . ARG A 1 182 ? 4.188 6.183 -23.350 1.00 91.81 182 ARG A C 1
ATOM 1503 O O . ARG A 1 182 ? 4.171 6.382 -24.568 1.00 91.81 182 ARG A O 1
ATOM 1510 N N . SER A 1 183 ? 5.265 5.752 -22.701 1.00 89.25 183 SER A N 1
ATOM 1511 C CA . SER A 1 183 ? 6.542 5.440 -23.351 1.00 89.25 183 SER A CA 1
ATOM 1512 C C . SER A 1 183 ? 6.428 4.220 -24.271 1.00 89.25 183 SER A C 1
ATOM 1514 O O . SER A 1 183 ? 6.840 4.291 -25.430 1.00 89.25 183 SER A O 1
ATOM 1516 N N . GLN A 1 184 ? 5.740 3.160 -23.836 1.00 85.38 184 GLN A N 1
ATOM 1517 C CA . GLN A 1 184 ? 5.451 1.991 -24.675 1.00 85.38 184 GLN A CA 1
ATOM 1518 C C . GLN A 1 184 ? 4.566 2.342 -25.877 1.00 85.38 184 GLN A C 1
ATOM 1520 O O . GLN A 1 184 ? 4.851 1.920 -26.998 1.00 85.38 184 GLN A O 1
ATOM 1525 N N . ARG A 1 185 ? 3.539 3.188 -25.696 1.00 81.88 185 ARG A N 1
ATOM 1526 C CA . ARG A 1 185 ? 2.710 3.666 -26.818 1.00 81.88 185 ARG A CA 1
ATOM 1527 C C . ARG A 1 185 ? 3.548 4.392 -27.867 1.00 81.88 185 ARG A C 1
ATOM 1529 O O . ARG A 1 185 ? 3.403 4.102 -29.051 1.00 81.88 185 ARG A O 1
ATOM 1536 N N . LYS A 1 186 ? 4.457 5.280 -27.452 1.00 76.31 186 LYS A N 1
ATOM 1537 C CA . LYS A 1 186 ? 5.370 5.977 -28.377 1.00 76.31 186 LYS A CA 1
ATOM 1538 C C . LYS A 1 186 ? 6.288 5.020 -29.140 1.00 76.31 186 LYS A C 1
ATOM 1540 O O . LYS A 1 186 ? 6.561 5.293 -30.300 1.00 76.31 186 LYS A O 1
ATOM 1545 N N . ALA A 1 187 ? 6.740 3.935 -28.513 1.00 75.06 187 ALA A N 1
ATOM 1546 C CA . ALA A 1 187 ? 7.551 2.915 -29.178 1.00 75.06 187 ALA A CA 1
ATOM 1547 C C . ALA A 1 187 ? 6.724 2.053 -30.153 1.00 75.06 187 ALA A C 1
ATOM 1549 O O . ALA A 1 187 ? 7.189 1.731 -31.242 1.00 75.06 187 ALA A O 1
ATOM 1550 N N . SER A 1 188 ? 5.483 1.714 -29.781 1.00 71.69 188 SER A N 1
ATOM 1551 C CA . SER A 1 188 ? 4.576 0.885 -30.591 1.00 71.69 188 SER A CA 1
ATOM 1552 C C . SER A 1 188 ? 3.967 1.612 -31.793 1.00 71.69 188 SER A C 1
ATOM 1554 O O . SER A 1 188 ? 3.628 0.973 -32.786 1.00 71.69 188 SER A O 1
ATOM 1556 N N . PHE A 1 189 ? 3.838 2.943 -31.737 1.00 59.84 189 PHE A N 1
ATOM 1557 C CA . PHE A 1 189 ? 3.514 3.743 -32.911 1.00 59.84 189 PHE A CA 1
ATOM 1558 C C . PHE A 1 189 ? 4.805 3.979 -33.692 1.00 59.84 189 PHE A C 1
ATOM 1560 O O . PHE A 1 189 ? 5.614 4.801 -33.254 1.00 59.84 189 PHE A O 1
ATOM 1567 N N . PRO A 1 190 ? 5.020 3.323 -34.851 1.00 58.56 190 PRO A N 1
ATOM 1568 C CA . PRO A 1 190 ? 6.145 3.685 -35.690 1.00 58.56 190 PRO A CA 1
ATOM 1569 C C . PRO A 1 190 ? 6.006 5.173 -35.989 1.00 58.56 190 PRO A C 1
ATOM 1571 O O . PRO A 1 190 ? 4.980 5.614 -36.516 1.00 58.56 190 PRO A O 1
ATOM 1574 N N . GLN A 1 191 ? 7.016 5.962 -35.618 1.00 57.88 191 GLN A N 1
ATOM 1575 C CA . GLN A 1 191 ? 7.123 7.321 -36.120 1.00 57.88 191 GLN A CA 1
ATOM 1576 C C . GLN A 1 191 ? 7.128 7.202 -37.641 1.00 57.88 191 GLN A C 1
ATOM 1578 O O . GLN A 1 191 ? 8.125 6.795 -38.238 1.00 57.88 191 GLN A O 1
ATOM 1583 N N . LEU A 1 192 ? 5.979 7.481 -38.267 1.00 58.88 192 LEU A N 1
ATOM 1584 C CA . LEU A 1 192 ? 5.873 7.534 -39.714 1.00 58.88 192 LEU A CA 1
ATOM 1585 C C . LEU A 1 192 ? 6.971 8.481 -40.167 1.00 58.88 192 LEU A C 1
ATOM 1587 O O . LEU A 1 192 ? 6.976 9.656 -39.790 1.00 58.88 192 LEU A O 1
ATOM 1591 N N . SER A 1 193 ? 7.928 7.950 -40.928 1.00 69.50 193 SER A N 1
ATOM 1592 C CA . SER A 1 193 ? 9.028 8.767 -41.419 1.00 69.50 193 SER A CA 1
ATOM 1593 C C . SER A 1 193 ? 8.448 9.990 -42.129 1.00 69.50 193 SER A C 1
ATOM 1595 O O . SER A 1 193 ? 7.359 9.930 -42.709 1.00 69.50 193 SER A O 1
ATOM 1597 N N . GLN A 1 194 ? 9.173 11.106 -42.139 1.00 66.19 194 GLN A N 1
ATOM 1598 C CA . GLN A 1 194 ? 8.718 12.310 -42.840 1.00 66.19 194 GLN A CA 1
ATOM 1599 C C . GLN A 1 194 ? 8.366 12.017 -44.315 1.00 66.19 194 GLN A C 1
ATOM 1601 O O . GLN A 1 194 ? 7.449 12.619 -44.871 1.00 66.19 194 GLN A O 1
ATOM 1606 N N . LYS A 1 195 ? 9.030 11.021 -44.924 1.00 70.50 195 LYS A N 1
ATOM 1607 C CA . LYS A 1 195 ? 8.710 10.493 -46.258 1.00 70.50 195 LYS A CA 1
ATOM 1608 C C . LYS A 1 195 ? 7.373 9.744 -46.286 1.00 70.50 195 LYS A C 1
ATOM 1610 O O . LYS A 1 195 ? 6.573 9.982 -47.181 1.00 70.50 195 LYS A O 1
ATOM 1615 N N . SER A 1 196 ? 7.096 8.893 -45.301 1.00 77.12 196 SER A N 1
ATOM 1616 C CA . SER A 1 196 ? 5.823 8.169 -45.166 1.00 77.12 196 SER A CA 1
ATOM 1617 C C . SER A 1 196 ? 4.642 9.123 -44.954 1.00 77.12 196 SER A C 1
ATOM 1619 O O . SER A 1 196 ? 3.591 8.943 -45.563 1.00 77.12 196 SER A O 1
ATOM 1621 N N . LEU A 1 197 ? 4.830 10.187 -44.163 1.00 76.62 197 LEU A N 1
ATOM 1622 C CA . LEU A 1 197 ? 3.841 11.260 -44.005 1.00 76.62 197 LEU A CA 1
ATOM 1623 C C . LEU A 1 197 ? 3.619 12.036 -45.308 1.00 76.62 197 LEU A C 1
ATOM 1625 O O . LEU A 1 197 ? 2.479 12.368 -45.631 1.00 76.62 197 LEU A O 1
ATOM 1629 N N . ALA A 1 198 ? 4.680 12.301 -46.075 1.00 75.31 198 ALA A N 1
ATOM 1630 C CA . ALA A 1 198 ? 4.568 12.951 -47.379 1.00 75.31 198 ALA A CA 1
ATOM 1631 C C . ALA A 1 198 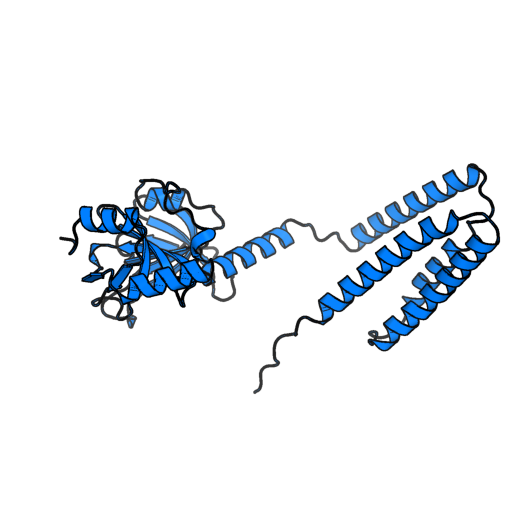? 3.809 12.082 -48.395 1.00 75.31 198 ALA A C 1
ATOM 1633 O O . ALA A 1 198 ? 2.951 12.595 -49.109 1.00 75.31 198 ALA A O 1
ATOM 1634 N N . VAL A 1 199 ? 4.062 10.769 -48.418 1.00 82.19 199 VAL A N 1
ATOM 1635 C CA . VAL A 1 199 ? 3.344 9.818 -49.282 1.00 82.19 199 VAL A CA 1
ATOM 1636 C C . VAL A 1 199 ? 1.870 9.718 -48.888 1.00 82.19 199 VAL A C 1
ATOM 1638 O O . VAL A 1 199 ? 1.011 9.832 -49.756 1.00 82.19 199 VAL A O 1
ATOM 1641 N N . LEU A 1 200 ? 1.554 9.586 -47.595 1.00 77.62 200 LEU A N 1
ATOM 1642 C CA . LEU A 1 200 ? 0.167 9.595 -47.110 1.00 77.62 200 LEU A CA 1
ATOM 1643 C C . LEU A 1 200 ? -0.545 10.908 -47.450 1.00 77.62 200 LEU A C 1
ATOM 1645 O O . LEU A 1 200 ? -1.681 10.889 -47.917 1.00 77.62 200 LEU A O 1
ATOM 1649 N N . SER A 1 201 ? 0.136 12.043 -47.283 1.00 79.81 201 SER A N 1
ATOM 1650 C CA . SER A 1 201 ? -0.407 13.355 -47.653 1.00 79.81 201 SER A CA 1
ATOM 1651 C C . SER A 1 201 ? -0.678 13.445 -49.155 1.00 79.81 201 SER A C 1
ATOM 1653 O O . SER A 1 201 ? -1.725 13.946 -49.558 1.00 79.81 201 SER A O 1
ATOM 1655 N N . TRP A 1 202 ? 0.226 12.927 -49.991 1.00 87.88 202 TRP A N 1
ATOM 1656 C CA . TRP A 1 202 ? 0.065 12.907 -51.445 1.00 87.88 202 TRP A CA 1
ATOM 1657 C C . TRP A 1 202 ? -1.061 11.972 -51.901 1.00 87.88 202 TRP A C 1
ATOM 1659 O O . TRP A 1 202 ? -1.836 12.341 -52.781 1.00 87.88 202 TRP A O 1
ATOM 1669 N N . LEU A 1 203 ? -1.209 10.801 -51.275 1.00 83.38 203 LEU A N 1
ATOM 1670 C CA . LEU A 1 203 ? -2.311 9.870 -51.538 1.00 83.38 203 LEU A CA 1
ATOM 1671 C C . LEU A 1 203 ? -3.664 10.470 -51.144 1.00 83.38 203 LEU A C 1
ATOM 1673 O O . LEU A 1 203 ? -4.606 10.408 -51.929 1.00 83.38 203 LEU A O 1
ATOM 1677 N N . MET A 1 204 ? -3.749 11.112 -49.976 1.00 83.62 204 MET A N 1
ATOM 1678 C CA . MET A 1 204 ? -4.960 11.810 -49.525 1.00 83.62 204 MET A CA 1
ATOM 1679 C C . MET A 1 204 ? -5.320 12.966 -50.466 1.00 83.62 204 MET A C 1
ATOM 1681 O O . MET A 1 204 ? -6.483 13.118 -50.841 1.00 83.62 204 MET A O 1
ATOM 1685 N N . LEU A 1 205 ? -4.324 13.743 -50.908 1.00 84.69 205 LEU A N 1
ATOM 1686 C CA . LEU A 1 205 ? -4.519 14.8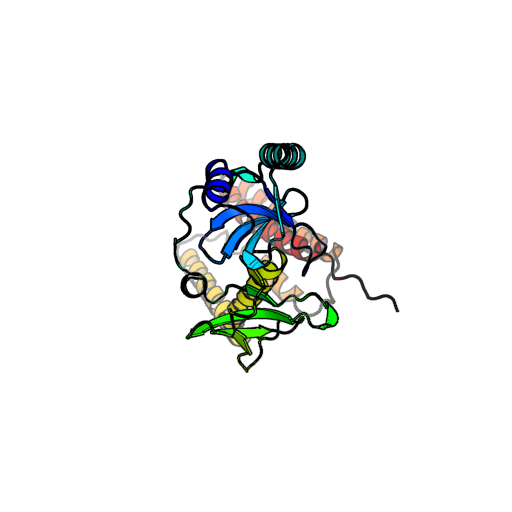15 -51.885 1.00 84.69 205 LEU A CA 1
ATOM 1687 C C . LEU A 1 205 ? -4.989 14.259 -53.237 1.00 84.69 205 LEU A C 1
ATOM 1689 O O . LEU A 1 205 ? -5.909 14.801 -53.841 1.00 84.69 205 LEU A O 1
ATOM 1693 N N . SER A 1 206 ? -4.399 13.154 -53.692 1.00 83.31 206 SER A N 1
ATOM 1694 C CA . SER A 1 206 ? -4.754 12.503 -54.957 1.00 83.31 206 SER A CA 1
ATOM 1695 C C . SER A 1 206 ? -6.165 11.913 -54.919 1.00 83.31 206 SER A C 1
ATOM 1697 O O . SER A 1 206 ? -6.919 12.072 -55.875 1.00 83.31 206 SER A O 1
ATOM 1699 N N . ALA A 1 207 ? -6.564 11.298 -53.803 1.00 79.38 207 ALA A N 1
ATOM 1700 C CA . ALA A 1 207 ? -7.920 10.794 -53.600 1.00 79.38 207 ALA A CA 1
ATOM 1701 C C . ALA A 1 207 ? -8.954 11.933 -53.556 1.00 79.38 207 ALA A C 1
ATOM 1703 O O . ALA A 1 207 ? -10.012 11.836 -54.181 1.00 79.38 207 ALA A O 1
ATOM 1704 N N . ALA A 1 208 ? -8.632 13.043 -52.880 1.00 80.38 208 ALA A N 1
ATOM 1705 C CA . ALA A 1 208 ? -9.467 14.241 -52.890 1.00 80.38 208 ALA A CA 1
ATOM 1706 C C . ALA A 1 208 ? -9.615 14.804 -54.314 1.00 80.38 208 ALA A C 1
ATOM 1708 O O . ALA A 1 208 ? -10.731 15.071 -54.755 1.00 80.38 208 ALA A O 1
ATOM 1709 N N . MET A 1 209 ? -8.512 14.897 -55.063 1.00 78.31 209 MET A N 1
ATOM 1710 C CA . MET A 1 209 ? -8.505 15.339 -56.460 1.00 78.31 209 MET A CA 1
ATOM 1711 C C . MET A 1 209 ? -9.326 14.428 -57.374 1.00 78.31 209 MET A C 1
ATOM 1713 O O . MET A 1 209 ? -10.111 14.921 -58.179 1.00 78.31 209 MET A O 1
ATOM 1717 N N . ALA A 1 210 ? -9.204 13.108 -57.229 1.00 76.00 210 ALA A N 1
ATOM 1718 C CA . ALA A 1 210 ? -10.000 12.149 -57.988 1.00 76.00 210 ALA A CA 1
ATOM 1719 C C . ALA A 1 210 ? -11.504 12.295 -57.691 1.00 76.00 210 ALA A C 1
ATOM 1721 O O . ALA A 1 210 ? -12.315 12.307 -58.615 1.00 76.00 210 ALA A O 1
ATOM 1722 N N . SER A 1 211 ? -11.876 12.495 -56.421 1.00 72.19 211 SER A N 1
ATOM 1723 C CA . SER A 1 211 ? -13.261 12.778 -56.012 1.00 72.19 211 SER A CA 1
ATOM 1724 C C . SER A 1 211 ? -13.787 14.094 -56.605 1.00 72.19 211 SER A C 1
ATOM 1726 O O . SER A 1 211 ? -14.930 14.162 -57.063 1.00 72.19 211 SER A O 1
ATOM 1728 N N . LEU A 1 212 ? -12.941 15.130 -56.671 1.00 66.19 212 LEU A N 1
ATOM 1729 C CA . LEU A 1 212 ? -13.248 16.406 -57.327 1.00 66.19 212 LEU A CA 1
ATOM 1730 C C . LEU A 1 212 ? -13.474 16.243 -58.837 1.00 66.19 212 LEU A C 1
ATOM 1732 O O . LEU A 1 212 ? -14.457 16.765 -59.358 1.00 66.19 212 LEU A O 1
ATOM 1736 N N . ILE A 1 213 ? -12.608 15.503 -59.534 1.00 72.50 213 ILE A N 1
ATOM 1737 C CA . ILE A 1 213 ? -12.737 15.237 -60.978 1.00 72.50 213 ILE A CA 1
ATOM 1738 C C . ILE A 1 213 ? -14.014 14.441 -61.266 1.00 72.50 213 ILE A C 1
ATOM 1740 O O . ILE A 1 213 ? -14.766 14.787 -62.179 1.00 72.50 213 ILE A O 1
ATOM 1744 N N . PHE A 1 214 ? -14.300 13.424 -60.451 1.00 68.44 214 PHE A N 1
ATOM 1745 C CA . PHE A 1 214 ? -15.513 12.619 -60.574 1.00 68.44 214 PHE A CA 1
ATOM 1746 C C . PHE A 1 214 ? -16.783 13.467 -60.383 1.00 68.44 214 PHE A C 1
ATOM 1748 O O . PHE A 1 214 ? -17.734 13.347 -61.151 1.00 68.44 214 PHE A O 1
ATOM 1755 N N . ARG A 1 215 ? -16.787 14.397 -59.415 1.00 66.31 215 ARG A N 1
ATOM 1756 C CA . ARG A 1 215 ? -17.893 15.356 -59.221 1.00 66.31 215 ARG A CA 1
ATOM 1757 C C . ARG A 1 215 ? -18.007 16.386 -60.347 1.00 66.31 215 ARG A C 1
ATOM 1759 O O . ARG A 1 215 ? -19.117 16.782 -60.682 1.00 66.31 215 ARG A O 1
ATOM 1766 N N . TRP A 1 216 ? -16.894 16.806 -60.945 1.00 64.19 216 TRP A N 1
ATOM 1767 C CA . TRP A 1 216 ? -16.896 17.738 -62.075 1.00 64.19 216 TRP A CA 1
ATOM 1768 C C . TRP A 1 216 ? -17.524 17.122 -63.334 1.00 64.19 216 TRP A C 1
ATOM 1770 O O . TRP A 1 216 ? -18.354 17.763 -63.977 1.00 64.19 216 TRP A O 1
ATOM 1780 N N . GLN A 1 217 ? -17.224 15.852 -63.633 1.00 65.50 217 GLN A N 1
ATOM 1781 C CA . GLN A 1 217 ? -17.873 15.112 -64.726 1.00 65.50 217 GLN A CA 1
ATOM 1782 C C . GLN A 1 217 ? -19.387 14.915 -64.517 1.00 65.50 217 GLN A C 1
ATOM 1784 O O . GLN A 1 217 ? -20.112 14.730 -65.490 1.00 65.50 217 GLN A O 1
ATOM 1789 N N . LEU A 1 218 ? -19.875 15.015 -63.275 1.00 62.00 218 LEU A N 1
ATOM 1790 C CA . LEU A 1 218 ? -21.299 14.951 -62.921 1.00 62.00 218 LEU A CA 1
ATOM 1791 C C . LEU A 1 218 ? -22.036 16.307 -63.016 1.00 62.00 218 LEU A C 1
ATOM 1793 O O . LEU A 1 218 ? -23.207 16.388 -62.652 1.00 62.00 218 LEU A O 1
ATOM 1797 N N . GLY A 1 219 ? -21.405 17.359 -63.556 1.00 53.62 219 GLY A N 1
ATOM 1798 C CA . GLY A 1 219 ? -22.130 18.522 -64.088 1.00 53.62 219 GLY A CA 1
ATOM 1799 C C . GLY A 1 219 ? -22.458 19.654 -63.106 1.00 53.62 219 GLY A C 1
ATOM 1800 O O . GLY A 1 219 ? -23.442 20.359 -63.308 1.00 53.62 219 GLY A O 1
ATOM 1801 N N . SER A 1 220 ? -21.647 19.893 -62.070 1.00 57.66 220 SER A N 1
ATOM 1802 C CA . SER A 1 220 ? -21.776 21.091 -61.219 1.00 57.66 220 SER A CA 1
ATOM 1803 C C . SER A 1 220 ? -20.679 22.117 -61.537 1.00 57.66 220 SER A C 1
ATOM 1805 O O . SER A 1 220 ? -19.583 22.061 -60.977 1.00 57.66 220 SER A O 1
ATOM 1807 N N . SER A 1 221 ? -20.951 23.046 -62.457 1.00 55.16 221 SER A N 1
ATOM 1808 C CA . SER A 1 221 ? -19.947 23.944 -63.052 1.00 55.16 221 SER A CA 1
ATOM 1809 C C . SER A 1 221 ? -19.643 25.239 -62.280 1.00 55.16 221 SER A C 1
ATOM 1811 O O . SER A 1 221 ? -18.743 25.960 -62.700 1.00 55.16 221 SER A O 1
ATOM 1813 N N . LEU A 1 222 ? -20.304 25.547 -61.152 1.00 50.59 222 LEU A N 1
ATOM 1814 C CA . LEU A 1 222 ? -20.147 26.867 -60.503 1.00 50.59 222 LEU A CA 1
ATOM 1815 C C . LEU A 1 222 ? -19.481 26.897 -59.114 1.00 50.59 222 LEU A C 1
ATOM 1817 O O . LEU A 1 222 ? -19.016 27.949 -58.694 1.00 50.59 222 LEU A O 1
ATOM 1821 N N . THR A 1 223 ? -19.340 25.778 -58.402 1.00 53.62 223 THR A N 1
ATOM 1822 C CA . THR A 1 223 ? -18.713 25.755 -57.056 1.00 53.62 223 THR A CA 1
ATOM 1823 C C . THR A 1 223 ? -17.190 25.555 -57.073 1.00 53.62 223 THR A C 1
ATOM 1825 O O . THR A 1 223 ? -16.545 25.537 -56.025 1.00 53.62 223 THR A O 1
ATOM 1828 N N . PHE A 1 224 ? -16.589 25.418 -58.258 1.00 51.53 224 PHE A N 1
ATOM 1829 C CA . PHE A 1 224 ? -15.259 24.822 -58.427 1.00 51.53 224 PHE A CA 1
ATOM 1830 C C . PHE A 1 224 ? -14.078 25.810 -58.340 1.00 51.53 224 PHE A C 1
ATOM 1832 O O . PHE A 1 224 ? -12.969 25.408 -58.000 1.00 51.53 224 PHE A O 1
ATOM 1839 N N . ALA A 1 225 ? -14.286 27.107 -58.588 1.00 50.78 225 ALA A N 1
ATOM 1840 C CA . ALA A 1 225 ? -13.194 28.090 -58.601 1.00 50.78 225 ALA A CA 1
ATOM 1841 C C . ALA A 1 225 ? -12.771 28.585 -57.198 1.00 50.78 225 ALA A C 1
ATOM 1843 O O . ALA A 1 225 ? -11.655 29.073 -57.027 1.00 50.78 225 ALA A O 1
ATOM 1844 N N . MET A 1 226 ? -13.626 28.447 -56.177 1.00 52.94 226 MET A N 1
ATOM 1845 C CA . MET A 1 226 ? -13.418 29.091 -54.867 1.00 52.94 226 MET A CA 1
ATOM 1846 C C . MET A 1 226 ? -12.696 28.225 -53.826 1.00 52.94 226 MET A C 1
ATOM 1848 O O . MET A 1 226 ? -12.028 28.764 -52.949 1.00 52.94 226 MET A O 1
ATOM 1852 N N . VAL A 1 227 ? -12.747 26.893 -53.932 1.00 55.31 227 VAL A N 1
ATOM 1853 C CA . VAL A 1 227 ? -12.001 26.000 -53.017 1.00 55.31 227 VAL A CA 1
ATOM 1854 C C . VAL A 1 227 ? -10.489 26.052 -53.299 1.00 55.31 227 VAL A C 1
ATOM 1856 O O . VAL A 1 227 ? -9.666 25.861 -52.404 1.00 55.31 227 VAL A O 1
ATOM 1859 N N . TYR A 1 228 ? -10.109 26.379 -54.537 1.00 50.66 228 TYR A N 1
ATOM 1860 C CA . TYR A 1 228 ? -8.721 26.341 -54.994 1.00 50.66 228 TYR A CA 1
ATOM 1861 C C . TYR A 1 228 ? -7.887 27.574 -54.602 1.00 50.66 228 TYR A C 1
ATOM 1863 O O . TYR A 1 228 ? -6.683 27.440 -54.378 1.00 50.66 228 TYR A O 1
ATOM 1871 N N . SER A 1 229 ? -8.493 28.758 -54.446 1.00 52.91 229 SER A N 1
ATOM 1872 C CA . SER A 1 229 ? -7.764 29.975 -54.045 1.00 52.91 229 SER A CA 1
ATOM 1873 C C . SER A 1 229 ? -7.341 29.949 -52.569 1.00 52.91 229 SER A C 1
ATOM 1875 O O . SER A 1 229 ? -6.227 30.363 -52.243 1.00 52.91 229 SER A O 1
ATOM 1877 N N . GLY A 1 230 ? -8.165 29.374 -51.685 1.00 55.66 230 GLY A N 1
ATOM 1878 C CA . GLY A 1 230 ? -7.841 29.224 -50.261 1.00 55.66 230 GLY A CA 1
ATOM 1879 C C . GLY A 1 230 ? -6.691 28.245 -49.995 1.00 55.66 230 GLY A C 1
ATOM 1880 O O . GLY A 1 230 ? -5.830 28.500 -49.149 1.00 55.66 230 GLY A O 1
ATOM 1881 N N . PHE A 1 231 ? -6.619 27.148 -50.758 1.00 53.41 231 PHE A N 1
ATOM 1882 C CA . PHE A 1 231 ? -5.577 26.132 -50.583 1.00 53.41 231 PHE A CA 1
ATOM 1883 C C . PHE A 1 231 ? -4.206 26.605 -51.103 1.00 53.41 231 PHE A C 1
ATOM 1885 O O . PHE A 1 231 ? -3.183 26.378 -50.454 1.00 53.41 231 PHE A O 1
ATOM 1892 N N . PHE A 1 232 ? -4.174 27.337 -52.226 1.00 49.34 232 PHE A N 1
ATOM 1893 C CA . PHE A 1 232 ? -2.932 27.888 -52.786 1.00 49.34 232 PHE A CA 1
ATOM 1894 C C . PHE A 1 232 ? -2.352 29.030 -51.933 1.00 49.34 232 PHE A C 1
ATOM 1896 O O . PHE A 1 232 ? -1.134 29.103 -51.753 1.00 49.34 232 PHE A O 1
ATOM 1903 N N . ALA A 1 233 ? -3.208 29.870 -51.339 1.00 51.75 233 ALA A N 1
ATOM 1904 C CA . ALA A 1 233 ? -2.784 30.904 -50.394 1.00 51.75 233 ALA A CA 1
ATOM 1905 C C . ALA A 1 233 ? -2.158 30.296 -49.122 1.00 51.75 233 ALA A C 1
ATOM 1907 O O . ALA A 1 233 ? -1.086 30.724 -48.691 1.00 51.75 233 ALA A O 1
ATOM 1908 N N . SER A 1 234 ? -2.758 29.228 -48.576 1.00 50.47 234 SER A N 1
ATOM 1909 C CA . SER A 1 234 ? -2.226 28.496 -47.413 1.00 50.47 234 SER A CA 1
ATOM 1910 C C . SER A 1 234 ? -0.867 27.833 -47.692 1.00 50.47 234 SER A C 1
ATOM 1912 O O . SER A 1 234 ? 0.008 27.787 -46.823 1.00 50.47 234 SER A O 1
ATOM 1914 N N . MET A 1 235 ? -0.654 27.357 -48.923 1.00 48.56 235 MET A N 1
ATOM 1915 C CA . MET A 1 235 ? 0.597 26.715 -49.335 1.00 48.56 235 MET A CA 1
ATOM 1916 C C . MET A 1 235 ? 1.733 27.724 -49.589 1.00 48.56 235 MET A C 1
ATOM 1918 O O . MET A 1 235 ? 2.882 27.441 -49.241 1.00 48.56 235 MET A O 1
ATOM 1922 N N . MET A 1 236 ? 1.431 28.911 -50.131 1.00 45.88 236 MET A N 1
ATOM 1923 C CA . MET A 1 236 ? 2.411 29.993 -50.338 1.00 45.88 236 MET A CA 1
ATOM 1924 C C . MET A 1 236 ? 2.899 30.610 -49.015 1.00 45.88 236 MET A C 1
ATOM 1926 O O . MET A 1 236 ? 4.086 30.899 -48.877 1.00 45.88 236 MET A O 1
ATOM 1930 N N . LEU A 1 237 ? 2.032 30.719 -48.002 1.00 50.19 237 LEU A N 1
ATOM 1931 C CA . LEU A 1 237 ? 2.369 31.271 -46.677 1.00 50.19 237 LEU A CA 1
ATOM 1932 C C . LEU A 1 237 ? 3.330 30.398 -45.842 1.00 50.19 237 LEU A C 1
ATOM 1934 O O . LEU A 1 237 ? 3.868 30.863 -44.840 1.00 50.19 237 LEU A O 1
ATOM 1938 N N . ARG A 1 238 ? 3.605 29.150 -46.250 1.00 51.12 238 ARG A N 1
ATOM 1939 C CA . ARG A 1 238 ? 4.548 28.253 -45.550 1.00 51.12 238 ARG A CA 1
ATOM 1940 C C . ARG A 1 238 ? 6.012 28.416 -45.963 1.00 51.12 238 ARG A C 1
ATOM 1942 O O . ARG A 1 238 ? 6.883 27.802 -45.348 1.00 51.12 238 ARG A O 1
ATOM 1949 N N . ARG A 1 239 ? 6.324 29.226 -46.980 1.00 42.56 239 ARG A N 1
ATOM 1950 C CA . ARG A 1 239 ? 7.712 29.495 -47.385 1.00 42.56 239 ARG A CA 1
ATOM 1951 C C . ARG A 1 239 ? 8.161 30.858 -46.850 1.00 42.56 239 ARG A C 1
ATOM 1953 O O . ARG A 1 239 ? 8.000 31.866 -47.520 1.00 42.56 239 ARG A O 1
ATOM 1960 N N . LYS A 1 240 ? 8.810 30.825 -45.678 1.00 45.81 240 LYS A N 1
ATOM 1961 C CA . LYS A 1 240 ? 9.539 31.914 -44.986 1.00 45.81 240 LYS A CA 1
ATOM 1962 C C . LYS A 1 240 ? 8.703 32.911 -44.172 1.00 45.81 240 LYS A C 1
ATOM 1964 O O . LYS A 1 240 ? 8.668 34.092 -44.500 1.00 45.81 240 LYS A O 1
ATOM 1969 N N . LEU A 1 241 ? 8.179 32.479 -43.025 1.00 43.16 241 LEU A N 1
ATOM 1970 C CA . LEU A 1 241 ? 7.901 33.405 -41.922 1.00 43.16 241 LEU A CA 1
A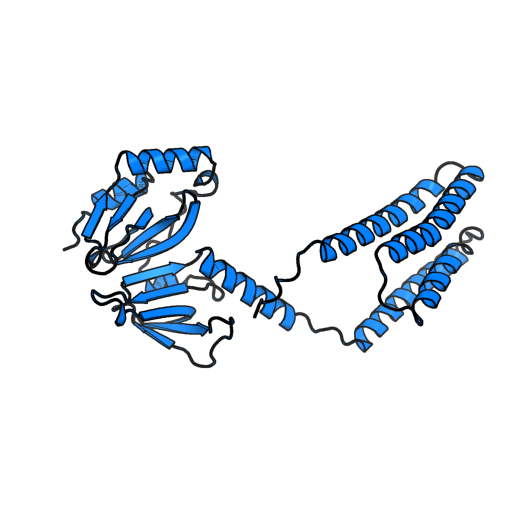TOM 1971 C C . LEU A 1 241 ? 8.502 32.876 -40.608 1.00 43.16 241 LEU A C 1
ATOM 1973 O O . LEU A 1 241 ? 8.482 31.661 -40.386 1.00 43.16 241 LEU A O 1
ATOM 1977 N N . PRO A 1 242 ? 9.082 33.757 -39.768 1.00 47.91 242 PRO A N 1
ATOM 1978 C CA . PRO A 1 242 ? 9.561 33.397 -38.438 1.00 47.91 242 PRO A CA 1
ATOM 1979 C C . PRO A 1 242 ? 8.389 33.009 -37.523 1.00 47.91 242 PRO A C 1
ATOM 1981 O O . PRO A 1 242 ? 7.224 33.233 -37.848 1.00 47.91 242 PRO A O 1
ATOM 1984 N N . THR A 1 243 ? 8.707 32.385 -36.388 1.00 47.75 243 THR A N 1
ATOM 1985 C CA . THR A 1 243 ? 7.747 31.837 -35.414 1.00 47.75 243 THR A CA 1
ATOM 1986 C C . THR A 1 243 ? 6.575 32.794 -35.135 1.00 47.75 243 THR A C 1
ATOM 1988 O O . THR A 1 243 ? 6.820 33.919 -34.696 1.00 47.75 243 THR A O 1
ATOM 1991 N N . PRO A 1 244 ? 5.317 32.376 -35.374 1.00 47.31 244 PRO A N 1
ATOM 1992 C CA . PRO A 1 244 ? 4.171 33.280 -35.353 1.00 47.31 244 PRO A CA 1
ATOM 1993 C C . PRO A 1 244 ? 3.780 33.678 -33.925 1.00 47.31 244 PRO A C 1
ATOM 1995 O O . PRO A 1 244 ? 3.664 32.833 -33.036 1.00 47.31 244 PRO A O 1
ATOM 1998 N N . THR A 1 245 ? 3.537 34.973 -33.720 1.00 58.66 245 THR A N 1
ATOM 1999 C CA . THR A 1 245 ? 2.936 35.535 -32.503 1.00 58.66 245 THR A CA 1
ATOM 2000 C C . THR A 1 245 ? 1.409 35.399 -32.535 1.00 58.66 245 THR A C 1
ATOM 2002 O O . THR A 1 245 ? 0.809 35.155 -33.582 1.00 58.66 245 THR A O 1
ATOM 2005 N N . ARG A 1 246 ? 0.741 35.589 -31.389 1.00 48.41 246 ARG A N 1
ATOM 2006 C CA . ARG A 1 246 ? -0.729 35.497 -31.257 1.00 48.41 246 ARG A CA 1
ATOM 2007 C C . ARG A 1 246 ? -1.491 36.393 -32.253 1.00 48.41 246 ARG A C 1
ATOM 2009 O O . ARG A 1 246 ? -2.564 36.018 -32.714 1.00 48.41 246 ARG A O 1
ATOM 2016 N N . THR A 1 247 ? -0.914 37.532 -32.641 1.00 52.09 247 THR A N 1
ATOM 2017 C CA . THR A 1 247 ? -1.480 38.451 -33.645 1.00 52.09 247 THR A CA 1
ATOM 2018 C C . THR A 1 247 ? -1.458 37.881 -35.065 1.00 52.09 247 THR A C 1
ATOM 2020 O O . THR A 1 247 ? -2.411 38.094 -35.807 1.00 52.09 247 THR A O 1
ATOM 2023 N N . HIS A 1 248 ? -0.461 37.059 -35.418 1.00 59.28 248 HIS A N 1
ATOM 2024 C CA . HIS A 1 248 ? -0.403 36.418 -36.737 1.00 59.28 248 HIS A CA 1
ATOM 2025 C C . HIS A 1 248 ? -1.548 35.425 -36.949 1.00 59.28 248 HIS A C 1
ATOM 2027 O O . HIS A 1 248 ? -2.089 35.351 -38.045 1.00 59.28 248 HIS A O 1
ATOM 2033 N N . TYR A 1 249 ? -1.961 34.681 -35.919 1.00 55.91 249 TYR A N 1
ATOM 2034 C CA . TYR A 1 249 ? -3.084 33.746 -36.050 1.00 55.91 249 TYR A CA 1
ATOM 2035 C C . TYR A 1 249 ? -4.425 34.461 -36.224 1.00 55.91 249 TYR A C 1
ATOM 2037 O O . TYR A 1 249 ? -5.265 33.983 -36.982 1.00 55.91 249 TYR A O 1
ATOM 2045 N N . ALA A 1 250 ? -4.611 35.614 -35.577 1.00 55.91 250 ALA A N 1
ATOM 2046 C CA . ALA A 1 250 ? -5.812 36.429 -35.738 1.00 55.91 250 ALA A CA 1
ATOM 2047 C C . ALA A 1 250 ? -5.906 37.033 -37.149 1.00 55.91 250 ALA A C 1
ATOM 2049 O O . ALA A 1 250 ? -6.967 36.987 -37.766 1.00 55.91 250 ALA A O 1
ATOM 2050 N N . GLU A 1 251 ? -4.792 37.525 -37.694 1.00 56.94 251 GLU A N 1
ATOM 2051 C CA . GLU A 1 251 ? -4.735 38.049 -39.064 1.00 56.94 251 GLU A CA 1
ATOM 2052 C C . GLU A 1 251 ? -4.919 36.943 -40.111 1.00 56.94 251 GLU A C 1
ATOM 2054 O O . GLU A 1 251 ? -5.639 37.135 -41.089 1.00 56.94 251 GLU A O 1
ATOM 2059 N N . LEU A 1 252 ? -4.350 35.754 -39.885 1.00 57.16 252 LEU A N 1
ATOM 2060 C CA . LEU A 1 252 ? -4.503 34.605 -40.784 1.00 57.16 252 LEU A CA 1
ATOM 2061 C C . LEU A 1 252 ? -5.924 34.022 -40.727 1.00 57.16 252 LEU A C 1
ATOM 2063 O O . LEU A 1 252 ? -6.475 33.632 -41.756 1.00 57.16 252 LEU A O 1
ATOM 2067 N N . ALA A 1 253 ? -6.544 34.014 -39.543 1.00 59.81 253 ALA A N 1
ATOM 2068 C CA . ALA A 1 253 ? -7.953 33.677 -39.384 1.00 59.81 253 ALA A CA 1
ATOM 2069 C C . ALA A 1 253 ? -8.839 34.711 -40.090 1.00 59.81 253 ALA A C 1
ATOM 2071 O O . ALA A 1 253 ? -9.697 34.319 -40.870 1.00 59.81 253 ALA A O 1
ATOM 2072 N N . ALA A 1 254 ? -8.603 36.013 -39.916 1.00 59.16 254 ALA A N 1
ATOM 2073 C CA . ALA A 1 254 ? -9.362 37.053 -40.611 1.00 59.16 254 ALA A CA 1
ATOM 2074 C C . ALA A 1 254 ? -9.211 36.956 -42.142 1.00 59.16 254 ALA A C 1
ATOM 2076 O O . ALA A 1 254 ? -10.205 37.011 -42.866 1.00 59.16 254 ALA A O 1
ATOM 2077 N N . ALA A 1 255 ? -7.994 36.718 -42.636 1.00 60.88 255 ALA A N 1
ATOM 2078 C CA . ALA A 1 255 ? -7.707 36.589 -44.062 1.00 60.88 255 ALA A CA 1
ATOM 2079 C C . ALA A 1 255 ? -8.356 35.356 -44.716 1.00 60.88 255 ALA A C 1
ATOM 2081 O O . ALA A 1 255 ? -8.609 35.377 -45.917 1.00 60.88 255 ALA A O 1
ATOM 2082 N N . LEU A 1 256 ? -8.644 34.293 -43.956 1.00 60.72 256 LEU A N 1
ATOM 2083 C CA . LEU A 1 256 ? -9.292 33.076 -44.468 1.00 60.72 256 LEU A CA 1
ATOM 2084 C C . LEU A 1 256 ? -10.806 33.055 -44.224 1.00 60.72 256 LEU A C 1
ATOM 2086 O O . LEU A 1 256 ? -11.567 32.564 -45.058 1.00 60.72 256 LEU A O 1
ATOM 2090 N N . LEU A 1 257 ? -11.253 33.605 -43.097 1.00 64.25 257 LEU A N 1
ATOM 2091 C CA . LEU A 1 257 ? -12.636 33.524 -42.636 1.00 64.25 257 LEU A CA 1
ATOM 2092 C C . LEU A 1 257 ? -13.514 34.599 -43.291 1.00 64.25 257 LEU A C 1
ATOM 2094 O O . LEU A 1 257 ? -14.672 34.326 -43.600 1.00 64.25 257 LEU A O 1
ATOM 2098 N N . VAL A 1 258 ? -12.961 35.780 -43.598 1.00 64.44 258 VAL A N 1
ATOM 2099 C CA . VAL A 1 258 ? -13.692 36.844 -44.307 1.00 64.44 258 VAL A CA 1
ATOM 2100 C C . VAL A 1 258 ? -14.039 36.434 -45.746 1.00 64.44 258 VAL A C 1
ATOM 2102 O O . VAL A 1 258 ? -15.216 36.523 -46.097 1.00 64.44 258 VAL A O 1
ATOM 2105 N N . PRO A 1 259 ? -13.117 35.897 -46.573 1.00 63.00 259 PRO A N 1
ATOM 2106 C CA . PRO A 1 259 ? -13.484 35.397 -47.898 1.00 63.00 259 PRO A CA 1
ATOM 2107 C C . PRO A 1 259 ? -14.474 34.231 -47.835 1.00 63.00 259 PRO A C 1
ATOM 2109 O O . PRO A 1 259 ? -15.416 34.195 -48.621 1.00 63.00 259 PRO A O 1
ATOM 2112 N N . ALA A 1 260 ? -14.314 33.308 -46.877 1.00 60.62 260 ALA A N 1
ATOM 2113 C CA . ALA A 1 260 ? -15.220 32.172 -46.712 1.00 60.62 260 ALA A CA 1
ATOM 2114 C C . ALA A 1 260 ? -16.650 32.606 -46.340 1.00 60.62 260 ALA A C 1
ATOM 2116 O O . ALA A 1 260 ? -17.616 32.063 -46.876 1.00 60.62 260 ALA A O 1
ATOM 2117 N N . LEU A 1 261 ? -16.796 33.612 -45.471 1.00 63.16 261 LEU A N 1
ATOM 2118 C CA . LEU A 1 261 ? -18.097 34.176 -45.110 1.00 63.16 261 LEU A CA 1
ATOM 2119 C C . LEU A 1 261 ? -18.715 34.972 -46.259 1.00 63.16 261 LEU A C 1
ATOM 2121 O O . LEU A 1 261 ? -19.884 34.762 -46.563 1.00 63.16 261 LEU A O 1
ATOM 2125 N N . VAL A 1 262 ? -17.950 35.834 -46.936 1.00 65.62 262 VAL A N 1
ATOM 2126 C CA . VAL A 1 262 ? -18.442 36.610 -48.091 1.00 65.62 262 VAL A CA 1
ATOM 2127 C C . VAL A 1 262 ? -18.944 35.679 -49.199 1.00 65.62 262 VAL A C 1
ATOM 2129 O O . VAL A 1 262 ? -20.011 35.913 -49.763 1.00 65.62 262 VAL A O 1
ATOM 2132 N N . VAL A 1 263 ? -18.237 34.575 -49.449 1.00 60.00 263 VAL A N 1
ATOM 2133 C CA . VAL A 1 263 ? -18.659 33.531 -50.392 1.00 60.00 263 VAL A CA 1
ATOM 2134 C C . VAL A 1 263 ? -19.898 32.781 -49.895 1.00 60.00 263 VAL A C 1
ATOM 2136 O O . VAL A 1 263 ? -20.831 32.574 -50.667 1.00 60.00 263 VAL A O 1
ATOM 2139 N N . GLY A 1 264 ? -19.955 32.413 -48.612 1.00 61.34 264 GLY A N 1
ATOM 2140 C CA . GLY A 1 264 ? -21.131 31.767 -48.019 1.00 61.34 264 GLY A CA 1
ATOM 2141 C C . GLY A 1 264 ? -22.395 32.631 -48.103 1.00 61.34 264 GLY A C 1
ATOM 2142 O O . GLY A 1 264 ? -23.476 32.116 -48.396 1.00 61.34 264 GLY A O 1
ATOM 2143 N N . PHE A 1 265 ? -22.256 33.946 -47.915 1.00 61.25 265 PHE A N 1
ATOM 2144 C CA . PHE A 1 265 ? -23.346 34.912 -48.049 1.00 61.25 265 PHE A CA 1
ATOM 2145 C C . PHE A 1 265 ? -23.749 35.149 -49.509 1.00 61.25 265 PHE A C 1
ATOM 2147 O O . PHE A 1 265 ? -24.944 35.151 -49.799 1.00 61.25 265 PHE A O 1
ATOM 2154 N N . ALA A 1 266 ? -22.792 35.274 -50.435 1.00 57.00 266 ALA A N 1
ATOM 2155 C CA . ALA A 1 266 ? -23.080 35.419 -51.864 1.00 57.00 266 ALA A CA 1
ATOM 2156 C C . ALA A 1 266 ? -23.814 34.187 -52.432 1.00 57.00 266 ALA A C 1
ATOM 2158 O O . ALA A 1 266 ? -24.819 34.328 -53.124 1.00 57.00 266 ALA A O 1
ATOM 2159 N N . LEU A 1 267 ? -23.392 32.977 -52.047 1.00 54.06 267 LEU A N 1
ATOM 2160 C CA . LEU A 1 267 ? -24.046 31.727 -52.454 1.00 54.06 267 LEU A CA 1
ATOM 2161 C C . LEU A 1 267 ? -25.441 31.543 -51.833 1.00 54.06 267 LEU A C 1
ATOM 2163 O O . LEU A 1 267 ? -26.296 30.904 -52.441 1.00 54.06 267 LEU A O 1
ATOM 2167 N N . CYS A 1 268 ? -25.700 32.112 -50.650 1.00 55.72 268 CYS A N 1
ATOM 2168 C CA . CYS A 1 268 ? -27.046 32.134 -50.066 1.00 55.72 268 CYS A CA 1
ATOM 2169 C C . CYS A 1 268 ? -27.981 33.154 -50.730 1.00 55.72 268 CYS A C 1
ATOM 2171 O O . CYS A 1 268 ? -29.197 32.971 -50.667 1.00 55.72 268 CYS A O 1
ATOM 2173 N N . ALA A 1 269 ? -27.441 34.213 -51.339 1.00 54.88 269 ALA A N 1
ATOM 2174 C CA . ALA A 1 269 ? -28.229 35.236 -52.023 1.00 54.88 269 ALA A CA 1
ATOM 2175 C C . ALA A 1 269 ? -28.712 34.784 -53.415 1.00 54.88 269 ALA A C 1
ATOM 2177 O O . ALA A 1 269 ? -29.779 35.209 -53.850 1.00 54.88 269 ALA A O 1
ATOM 2178 N N . GLU A 1 270 ? -27.966 33.903 -54.092 1.00 53.38 270 GLU A N 1
ATOM 2179 C CA . GLU A 1 270 ? -28.273 33.461 -55.462 1.00 53.38 270 GLU A CA 1
ATOM 2180 C C . GLU A 1 270 ? -29.119 32.182 -55.562 1.00 53.38 270 GLU A C 1
ATOM 2182 O O . GLU A 1 270 ? -29.755 31.971 -56.592 1.00 53.38 270 GLU A O 1
ATOM 2187 N N . ASN A 1 271 ? -29.179 31.320 -54.535 1.00 48.84 271 ASN A N 1
ATOM 2188 C CA . ASN A 1 271 ? -30.087 30.168 -54.556 1.00 48.84 271 ASN A CA 1
ATOM 2189 C C . ASN A 1 271 ? -30.423 29.601 -53.165 1.00 48.84 271 ASN A C 1
ATOM 2191 O O . ASN A 1 271 ? -29.608 29.537 -52.248 1.00 48.84 271 ASN A O 1
ATOM 2195 N N . ASN A 1 272 ? -31.674 29.163 -53.039 1.00 55.28 272 ASN A N 1
ATOM 2196 C CA . ASN A 1 272 ? -32.401 28.811 -51.819 1.00 55.28 272 ASN A CA 1
ATOM 2197 C C . ASN A 1 272 ? -31.632 27.908 -50.810 1.00 55.28 272 ASN A C 1
ATOM 2199 O O . ASN A 1 272 ? -31.403 26.729 -51.071 1.00 55.28 272 ASN A O 1
ATOM 2203 N N . ARG A 1 273 ? -31.303 28.470 -49.629 1.00 53.03 273 ARG A N 1
ATOM 2204 C CA . ARG A 1 273 ? -30.985 27.875 -48.296 1.00 53.03 273 ARG A CA 1
ATOM 2205 C C . ARG A 1 273 ? -29.973 26.715 -48.146 1.00 53.03 273 ARG A C 1
ATOM 2207 O O . ARG A 1 273 ? -29.622 26.406 -47.008 1.00 53.03 273 ARG A O 1
ATOM 2214 N N . SER A 1 274 ? -29.457 26.085 -49.198 1.00 53.88 274 SER A N 1
ATOM 2215 C CA . SER A 1 274 ? -28.590 24.895 -49.076 1.00 53.88 274 SER A CA 1
ATOM 2216 C C . SER A 1 274 ? -27.086 25.197 -48.958 1.00 53.88 274 SER A C 1
ATOM 2218 O O . SER A 1 274 ? -26.348 24.369 -48.427 1.00 53.88 274 SER A O 1
ATOM 2220 N N . GLY A 1 275 ? -26.621 26.387 -49.362 1.00 50.84 275 GLY A N 1
ATOM 2221 C CA . GLY A 1 275 ? -25.199 26.770 -49.287 1.00 50.84 275 GLY A CA 1
ATOM 2222 C C . GLY A 1 275 ? -24.659 26.940 -47.860 1.00 50.84 275 GLY A C 1
ATOM 2223 O O . GLY A 1 275 ? -23.494 26.644 -47.591 1.00 50.84 275 GLY A O 1
ATOM 2224 N N . LEU A 1 276 ? -25.521 27.336 -46.916 1.00 50.06 276 LEU A N 1
ATOM 2225 C CA . LEU A 1 276 ? -25.143 27.562 -45.516 1.00 50.06 276 LEU A CA 1
ATOM 2226 C C . LEU A 1 276 ? -24.690 26.264 -44.814 1.00 50.06 276 LEU A C 1
ATOM 2228 O O . LEU A 1 276 ? -23.806 26.289 -43.960 1.00 50.06 276 LEU A O 1
ATOM 2232 N N . TRP A 1 277 ? -25.242 25.114 -45.216 1.00 50.16 277 TRP A N 1
ATOM 2233 C CA . TRP A 1 277 ? -24.989 23.815 -44.581 1.00 50.16 277 TRP A CA 1
ATOM 2234 C C . TRP A 1 277 ? -23.594 23.239 -44.854 1.00 50.16 277 TRP A C 1
ATOM 2236 O O . TRP A 1 277 ? -23.146 22.379 -44.103 1.00 50.16 277 TRP A O 1
ATOM 2246 N N . LEU A 1 278 ? -22.881 23.717 -45.880 1.00 53.47 278 LEU A N 1
ATOM 2247 C CA . LEU A 1 278 ? -21.501 23.297 -46.172 1.00 53.47 278 LEU A CA 1
ATOM 2248 C C . LEU A 1 278 ? -20.448 24.229 -45.556 1.00 53.47 278 LEU A C 1
ATOM 2250 O O . LEU A 1 278 ? -19.347 23.781 -45.238 1.00 53.47 278 LEU A O 1
ATOM 2254 N N . ALA A 1 279 ? -20.782 25.504 -45.337 1.00 55.50 279 ALA A N 1
ATOM 2255 C CA . ALA A 1 279 ? -19.877 26.465 -44.706 1.00 55.50 279 ALA A CA 1
ATOM 2256 C C . ALA A 1 279 ? -19.735 26.222 -43.193 1.00 55.50 279 ALA A C 1
ATOM 2258 O O . ALA A 1 279 ? -18.650 26.384 -42.633 1.00 55.50 279 ALA A O 1
ATOM 2259 N N . ILE A 1 280 ? -20.813 25.778 -42.539 1.00 57.31 280 ILE A N 1
ATOM 2260 C CA . ILE A 1 280 ? -20.847 25.551 -41.089 1.00 57.31 280 ILE A CA 1
ATOM 2261 C C . ILE A 1 280 ? -19.882 24.428 -40.649 1.00 57.31 280 ILE A C 1
ATOM 2263 O O . ILE A 1 280 ? -19.077 24.681 -39.756 1.00 57.31 280 ILE A O 1
ATOM 2267 N N . PRO A 1 281 ? -19.844 23.232 -41.273 1.00 59.72 281 PRO A N 1
ATOM 2268 C CA . PRO A 1 281 ? -18.904 22.178 -40.883 1.00 59.72 281 PRO A CA 1
ATOM 2269 C C . PRO A 1 281 ? -17.437 22.569 -41.080 1.00 59.72 281 PRO A C 1
ATOM 2271 O O . PRO A 1 281 ? -16.597 22.233 -40.247 1.00 59.72 281 PRO A O 1
ATOM 2274 N N . ALA A 1 282 ? -17.117 23.307 -42.148 1.00 61.59 282 ALA A N 1
ATOM 2275 C CA . ALA A 1 282 ? -15.757 23.781 -42.401 1.00 61.59 282 ALA A CA 1
ATOM 2276 C C . ALA A 1 282 ? -15.321 24.826 -41.360 1.00 61.59 282 ALA A C 1
ATOM 2278 O O . ALA A 1 282 ? -14.216 24.734 -40.824 1.00 61.59 282 ALA A O 1
ATOM 2279 N N . ALA A 1 283 ? -16.212 25.763 -41.016 1.00 63.44 283 ALA A N 1
ATOM 2280 C CA . ALA A 1 283 ? -15.973 26.744 -39.964 1.00 63.44 283 ALA A CA 1
ATOM 2281 C C . ALA A 1 283 ? -15.831 26.082 -38.584 1.00 63.44 283 ALA A C 1
ATOM 2283 O O . ALA A 1 283 ? -14.906 26.419 -37.851 1.00 63.44 283 ALA A O 1
ATOM 2284 N N . ILE A 1 284 ? -16.680 25.099 -38.257 1.00 62.75 284 ILE A N 1
ATOM 2285 C CA . ILE A 1 284 ? -16.600 24.331 -37.005 1.00 62.75 284 ILE A CA 1
ATOM 2286 C C . ILE A 1 284 ? -15.288 23.552 -36.939 1.00 62.75 284 ILE A C 1
ATOM 2288 O O . ILE A 1 284 ? -14.580 23.653 -35.946 1.00 62.75 284 ILE A O 1
ATOM 2292 N N . THR A 1 285 ? -14.910 22.839 -38.003 1.00 62.91 285 THR A N 1
ATOM 2293 C CA . THR A 1 285 ? -13.657 22.063 -38.030 1.00 62.91 285 THR A CA 1
ATOM 2294 C C . THR A 1 285 ? -12.438 22.970 -37.843 1.00 62.91 285 THR A C 1
ATOM 2296 O O . THR A 1 285 ? -11.500 22.622 -37.125 1.00 62.91 285 THR A O 1
ATOM 2299 N N . PHE A 1 286 ? -12.463 24.164 -38.439 1.00 64.31 286 PHE A N 1
ATOM 2300 C CA . PHE A 1 286 ? -11.395 25.149 -38.297 1.00 64.31 286 PHE A CA 1
ATOM 2301 C C . PHE A 1 286 ? -11.356 25.786 -36.896 1.00 64.31 286 PHE A C 1
ATOM 2303 O O . PHE A 1 286 ? -10.282 25.903 -36.309 1.00 64.31 286 PHE A O 1
ATOM 2310 N N . LEU A 1 287 ? -12.512 26.125 -36.314 1.00 57.72 287 LEU A N 1
ATOM 2311 C CA . LEU A 1 287 ? -12.625 26.599 -34.929 1.00 57.72 287 LEU A CA 1
ATOM 2312 C C . LEU A 1 287 ? -12.157 25.538 -33.927 1.00 57.72 287 LEU A C 1
ATOM 2314 O O . LEU A 1 287 ? -11.389 25.853 -33.022 1.00 57.72 287 LEU A O 1
ATOM 2318 N N . SER A 1 288 ? -12.538 24.275 -34.120 1.00 58.84 288 SER A N 1
ATOM 2319 C CA . SER A 1 288 ? -12.061 23.156 -33.304 1.00 58.84 288 SER A CA 1
ATOM 2320 C C . SER A 1 288 ? -10.545 22.984 -33.406 1.00 58.84 288 SER A C 1
ATOM 2322 O O . SER A 1 288 ? -9.894 22.738 -32.392 1.00 58.84 288 SER A O 1
ATOM 2324 N N . TYR A 1 289 ? -9.960 23.168 -34.595 1.00 63.69 289 TYR A N 1
ATOM 2325 C CA . TYR A 1 289 ? -8.507 23.141 -34.776 1.00 63.69 289 TYR A CA 1
ATOM 2326 C C . TYR A 1 289 ? -7.805 24.293 -34.041 1.00 63.69 289 TYR A C 1
ATOM 2328 O O . TYR A 1 289 ? -6.801 24.065 -33.366 1.00 63.69 289 TYR A O 1
ATOM 2336 N N . LEU A 1 290 ? -8.348 25.513 -34.116 1.00 61.78 290 LEU A N 1
ATOM 2337 C CA . LEU A 1 290 ? -7.797 26.672 -33.409 1.00 61.78 290 LEU A CA 1
ATOM 2338 C C . LEU A 1 290 ? -7.868 26.493 -31.886 1.00 61.78 290 LEU A C 1
ATOM 2340 O O . LEU A 1 290 ? -6.849 26.657 -31.217 1.00 61.78 290 LEU A O 1
ATOM 2344 N N . ILE A 1 291 ? -9.012 26.057 -31.350 1.00 60.00 291 ILE A N 1
ATOM 2345 C CA . ILE A 1 291 ? -9.194 25.782 -29.913 1.00 60.00 291 ILE A CA 1
ATOM 2346 C C . ILE A 1 291 ? -8.235 24.675 -29.442 1.00 60.00 291 ILE A C 1
ATOM 2348 O O . ILE A 1 291 ? -7.591 24.796 -28.397 1.00 60.00 291 ILE A O 1
ATOM 2352 N N . TYR A 1 292 ? -8.068 23.613 -30.234 1.00 55.97 292 TYR A N 1
ATOM 2353 C CA . TYR A 1 292 ? -7.110 22.545 -29.940 1.00 55.97 292 TYR A CA 1
ATOM 2354 C C . TYR A 1 292 ? -5.648 23.030 -29.963 1.00 55.97 292 TYR A C 1
ATOM 2356 O O . TYR A 1 292 ? -4.813 22.559 -29.191 1.00 55.97 292 TYR A O 1
ATOM 2364 N N . SER A 1 293 ? -5.315 23.983 -30.837 1.00 60.84 293 SER A N 1
ATOM 2365 C CA . SER A 1 293 ? -3.963 24.547 -30.910 1.00 60.84 293 SER A CA 1
ATOM 2366 C C . SER A 1 293 ? -3.644 25.512 -29.760 1.00 60.84 293 SER A C 1
ATOM 2368 O O . SER A 1 293 ? -2.518 25.497 -29.261 1.00 60.84 293 SER A O 1
ATOM 2370 N N . ASP A 1 294 ? -4.632 26.279 -29.289 1.00 48.56 294 ASP A N 1
ATOM 2371 C CA . ASP A 1 294 ? -4.472 27.263 -28.206 1.00 48.56 294 ASP A CA 1
ATOM 2372 C C . ASP A 1 294 ? -4.395 26.575 -26.827 1.00 48.56 294 ASP A C 1
ATOM 2374 O O . ASP A 1 294 ? -3.566 26.915 -25.983 1.00 48.56 294 ASP A O 1
ATOM 2378 N N . THR A 1 295 ? -5.159 25.494 -26.626 1.00 47.81 295 THR A N 1
ATOM 2379 C CA . THR A 1 295 ? -5.097 24.671 -25.397 1.00 47.81 295 THR A CA 1
ATOM 2380 C C . THR A 1 295 ? -3.747 23.975 -25.191 1.00 47.81 295 THR A C 1
ATOM 2382 O O . THR A 1 295 ? -3.361 23.717 -24.053 1.00 47.81 295 THR A O 1
ATOM 2385 N N . LYS A 1 296 ? -2.960 23.747 -26.255 1.00 52.88 296 LYS A N 1
ATOM 2386 C CA . LYS A 1 296 ? -1.567 23.275 -26.140 1.00 52.88 296 LYS A CA 1
ATOM 2387 C C . LYS A 1 296 ? -0.573 24.358 -25.707 1.00 52.88 296 LYS A C 1
ATOM 2389 O O . LYS A 1 296 ? 0.515 24.002 -25.258 1.00 52.88 296 LYS A O 1
ATOM 2394 N N . GLN A 1 297 ? -0.905 25.644 -25.844 1.00 49.44 297 GLN A N 1
ATOM 2395 C CA . GLN A 1 297 ? -0.059 26.753 -25.377 1.00 49.44 297 GLN A CA 1
ATOM 2396 C C . GLN A 1 297 ? -0.367 27.188 -23.938 1.00 49.44 297 GLN A C 1
ATOM 2398 O O . GLN A 1 297 ? 0.501 27.772 -23.297 1.00 49.44 297 GLN A O 1
ATOM 2403 N N . LEU A 1 298 ? -1.556 26.873 -23.415 1.00 38.41 298 LEU A N 1
ATOM 2404 C CA . LEU A 1 298 ? -1.979 27.243 -22.057 1.00 38.41 298 LEU A CA 1
ATOM 2405 C C . LEU A 1 298 ? -1.445 26.323 -20.945 1.00 38.41 298 LEU A C 1
ATOM 2407 O O . LEU A 1 298 ? -1.676 26.602 -19.771 1.00 38.41 298 LEU A O 1
ATOM 2411 N N . TRP A 1 299 ? -0.702 25.261 -21.273 1.00 36.62 299 TRP A N 1
ATOM 2412 C CA . TRP A 1 299 ? 0.001 24.478 -20.254 1.00 36.62 299 TRP A CA 1
ATOM 2413 C C . TRP A 1 299 ? 1.315 25.179 -19.886 1.00 36.62 299 TRP A C 1
ATOM 2415 O O . TRP A 1 299 ? 2.159 25.363 -20.772 1.00 36.62 299 TRP A O 1
ATOM 2425 N N . PRO A 1 300 ? 1.538 25.571 -18.618 1.00 37.66 300 PRO A N 1
ATOM 2426 C CA . PRO A 1 300 ? 2.768 26.247 -18.241 1.00 37.66 300 PRO A CA 1
ATOM 2427 C C . PRO A 1 300 ? 3.964 25.330 -18.511 1.00 37.66 300 PRO A C 1
ATOM 2429 O O . PRO A 1 300 ? 4.025 24.187 -18.051 1.00 37.66 300 PRO A O 1
ATOM 2432 N N . ARG A 1 301 ? 4.936 25.835 -19.279 1.00 49.81 301 ARG A N 1
ATOM 2433 C CA . ARG A 1 301 ? 6.280 25.253 -19.300 1.00 49.81 301 ARG A CA 1
ATOM 2434 C C . ARG A 1 301 ? 6.871 25.414 -17.898 1.00 49.81 301 ARG A C 1
ATOM 2436 O O . ARG A 1 301 ? 6.677 26.457 -17.280 1.00 49.81 301 ARG A O 1
ATOM 2443 N N . LYS A 1 302 ? 7.547 24.358 -17.425 1.00 50.53 302 LYS A N 1
ATOM 2444 C CA . LYS A 1 302 ? 8.206 24.253 -16.110 1.00 50.53 302 LYS A CA 1
ATOM 2445 C C . LYS A 1 302 ? 8.861 25.579 -15.675 1.00 50.53 302 LYS A C 1
ATOM 2447 O O . LYS A 1 302 ? 9.458 26.236 -16.532 1.00 50.53 302 LYS A O 1
ATOM 2452 N N . PRO A 1 303 ? 8.817 25.938 -14.378 1.00 47.34 303 PRO A N 1
ATOM 2453 C CA . PRO A 1 303 ? 9.571 27.079 -13.879 1.00 47.34 303 PRO A CA 1
ATOM 2454 C C . PRO A 1 303 ? 11.061 26.896 -14.193 1.00 47.34 303 PRO A C 1
ATOM 2456 O O . PRO A 1 303 ? 11.623 25.807 -14.048 1.00 47.34 303 PRO A O 1
ATOM 2459 N N . VAL A 1 304 ? 11.669 27.973 -14.683 1.00 56.16 304 VAL A N 1
ATOM 2460 C CA . VAL A 1 304 ? 13.115 28.099 -14.870 1.00 56.16 304 VAL A CA 1
ATOM 2461 C C . VAL A 1 304 ? 13.761 27.982 -13.488 1.00 56.16 304 VAL A C 1
ATOM 2463 O O . VAL A 1 304 ? 13.316 28.648 -12.555 1.00 56.16 304 VAL A O 1
ATOM 2466 N N . LYS A 1 305 ? 14.768 27.110 -13.348 1.00 55.19 305 LYS A N 1
ATOM 2467 C CA . LYS A 1 305 ? 15.582 27.026 -12.129 1.00 55.19 305 LYS A CA 1
ATOM 2468 C C . LYS A 1 305 ? 16.235 28.391 -11.896 1.00 55.19 305 LYS A C 1
ATOM 2470 O O . LYS A 1 305 ? 16.872 28.910 -12.808 1.00 55.19 305 LYS A O 1
ATOM 2475 N N . ALA A 1 306 ? 16.022 28.962 -10.715 1.00 54.59 306 ALA A N 1
ATOM 2476 C CA . ALA A 1 306 ? 16.849 30.051 -10.222 1.00 54.59 306 ALA A CA 1
ATOM 2477 C C . ALA A 1 306 ? 18.167 29.450 -9.714 1.00 54.59 306 ALA A C 1
ATOM 2479 O O . ALA A 1 306 ? 18.134 28.409 -9.052 1.00 54.59 306 ALA A O 1
ATOM 2480 N N . ASP A 1 307 ? 19.274 30.084 -10.097 1.00 64.81 307 ASP A N 1
ATOM 2481 C CA . ASP A 1 307 ? 20.613 29.859 -9.543 1.00 64.81 307 ASP A CA 1
ATOM 2482 C C . ASP A 1 307 ? 20.695 30.318 -8.077 1.00 64.81 307 ASP A C 1
ATOM 2484 O O . ASP A 1 307 ? 19.995 31.301 -7.725 1.00 64.81 307 ASP A O 1
#

Foldseek 3Di:
DQPDDPVVLVVQLVVQFWKWWDQVQFDRDIWIFGFQDDDPFWTKGQTDDPLAGFFIKIFTRVRTPDMDGDPVRVVSVVVNVVVVRCVVDDSPPDDPPDDPQVSLQPDPQLWKKWFWQTGSDNVPIDIFIAGFPHGDDQKTFGQGADPVLHTDPHTDIDHNVRTRMMTTNGPVRVVSSVVVVVVVVVVVPPPCPPVNVVVVVVVVVVVVVVVVVVVVVVDDPPPPPLVVVLVVVVVVVPPDDPDDDPVVVVVNCCVNVVSLVVVLVVVCVPDPDPSVVVSVVVVVVVVVVVVVVVVVVPPDDDDDDDD